Protein AF-A0A0D2MB13-F1 (afdb_monomer_lite)

Foldseek 3Di:
DVVVVVVLLVCLQDNDLVSVLVSLVVLLVLLVVLVVVVVPPDDDDDDDDCPPSVVVVVVCLQCLQVQLQSLLVQLLVQVVQQLVCLVVVHHRPVSSLVSSLSSLLSQLVHPNSQASHDLVSLLSNLLSLLVLLLDPSLCVHVCSVVSNVSSVVSNLSSCVRHQVLSQLLSLLVCLLDPDPVQPPPVVSNVSSNVVSVVSVVSSVVCCVVCVVSDPPVSNVVSVVVSDVSCDPVNVVVVVVPPPPPPPPPD

Secondary structure (DSSP, 8-state):
-HHHHHHHHHHHHHS-HHHHHHHHHHHHHHHHHHHHHHH-------S---HHHHHHHHHHHHTHHHHHHHHHHHHHHHHHHHHHHHHTTPPP-HHHHHHHHHHHHHHHHSTTTGGG--HHHHHHHHHHHHHHHT-TTGGGSTTHHHHHHHHHHHHHHHHHHS-HHHHHHHHHHHHHSPPTTTTT-HHHHHHHHHHHHHHHHHHHHTGGGTGGGS-HHHHHHHHHHHHHHH-HHHHHHHHHS---------

Structure (mmCIF, N/CA/C/O backbone):
data_AF-A0A0D2MB13-F1
#
_entry.id   AF-A0A0D2MB13-F1
#
loop_
_atom_site.group_PDB
_atom_site.id
_atom_site.type_symbol
_atom_site.label_atom_id
_atom_site.label_alt_id
_atom_site.label_comp_id
_atom_site.label_asym_id
_atom_site.label_entity_id
_atom_site.label_seq_id
_atom_site.pdbx_PDB_ins_code
_atom_site.Cartn_x
_atom_site.Cartn_y
_atom_site.Cartn_z
_atom_site.occupancy
_atom_site.B_iso_or_equiv
_atom_site.auth_seq_id
_atom_site.auth_comp_id
_atom_site.auth_asym_id
_atom_site.auth_atom_id
_atom_site.pdbx_PDB_model_num
ATOM 1 N N . MET A 1 1 ? 17.365 -20.246 -9.912 1.00 78.94 1 MET A N 1
ATOM 2 C CA . MET A 1 1 ? 16.761 -18.901 -9.877 1.00 78.94 1 MET A CA 1
ATOM 3 C C . MET A 1 1 ? 15.233 -18.909 -9.905 1.00 78.94 1 MET A C 1
ATOM 5 O O . MET A 1 1 ? 14.661 -18.752 -8.840 1.00 78.94 1 MET A O 1
ATOM 9 N N . GLU A 1 2 ? 14.533 -19.150 -11.026 1.00 84.62 2 GLU A N 1
ATOM 10 C CA . GLU A 1 2 ? 13.047 -19.135 -11.020 1.00 84.62 2 GLU A CA 1
ATOM 11 C C . GLU A 1 2 ? 12.424 -20.155 -10.057 1.00 84.62 2 GLU A C 1
ATOM 13 O O . GLU A 1 2 ? 11.473 -19.843 -9.346 1.00 84.62 2 GLU A O 1
ATOM 18 N N . VAL A 1 3 ? 12.984 -21.366 -9.985 1.00 88.94 3 VAL A N 1
ATOM 19 C CA . VAL A 1 3 ? 12.538 -22.410 -9.044 1.00 88.94 3 VAL A CA 1
ATOM 20 C C . VAL A 1 3 ? 12.719 -21.971 -7.587 1.00 88.94 3 VAL A C 1
ATOM 22 O O . VAL A 1 3 ? 11.838 -22.188 -6.760 1.00 88.94 3 VAL A O 1
ATOM 25 N N . GLU A 1 4 ? 13.839 -21.321 -7.269 1.00 89.12 4 GLU A N 1
ATOM 26 C CA . GLU A 1 4 ? 14.129 -20.821 -5.919 1.00 89.12 4 GLU A CA 1
ATOM 27 C C . GLU A 1 4 ? 13.229 -19.643 -5.563 1.00 89.12 4 GLU A C 1
ATOM 29 O O . GLU A 1 4 ? 12.696 -19.601 -4.457 1.00 89.12 4 GLU A O 1
ATOM 34 N N . PHE A 1 5 ? 12.982 -18.741 -6.516 1.00 89.94 5 PHE A N 1
ATOM 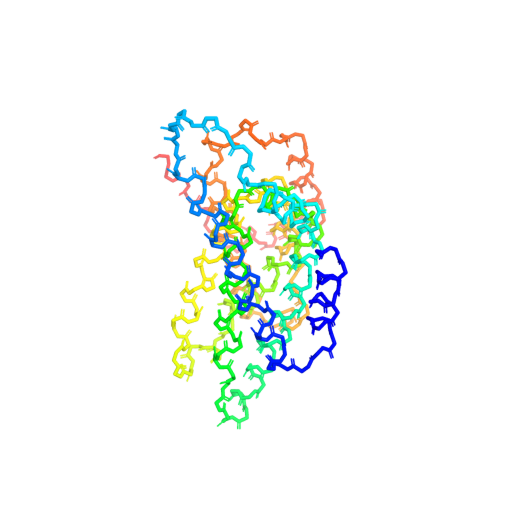35 C CA . PHE A 1 5 ? 12.025 -17.655 -6.354 1.00 89.94 5 PHE A CA 1
ATOM 36 C C . PHE A 1 5 ? 10.613 -18.203 -6.117 1.00 89.94 5 PHE A C 1
ATOM 38 O O . PHE A 1 5 ? 9.963 -17.819 -5.153 1.00 89.94 5 PHE A O 1
ATOM 45 N N . ASN A 1 6 ? 10.157 -19.178 -6.909 1.00 92.75 6 ASN A N 1
ATOM 46 C CA . ASN A 1 6 ? 8.867 -19.843 -6.694 1.00 92.75 6 ASN A CA 1
ATOM 47 C C . ASN A 1 6 ? 8.778 -20.503 -5.313 1.00 92.75 6 ASN A C 1
ATOM 49 O O . ASN A 1 6 ? 7.744 -20.410 -4.651 1.00 92.75 6 ASN A O 1
ATOM 53 N N . ARG A 1 7 ? 9.862 -21.132 -4.849 1.00 93.00 7 ARG A N 1
ATOM 54 C CA . ARG A 1 7 ? 9.932 -21.704 -3.501 1.00 93.00 7 ARG A CA 1
ATOM 55 C C . ARG A 1 7 ? 9.828 -20.620 -2.427 1.00 93.00 7 ARG A C 1
ATOM 57 O O . ARG A 1 7 ? 9.057 -20.790 -1.486 1.00 93.00 7 ARG A O 1
ATOM 64 N N . ALA A 1 8 ? 10.554 -19.514 -2.576 1.00 93.31 8 ALA A N 1
ATOM 65 C CA . ALA A 1 8 ? 10.495 -18.370 -1.669 1.00 93.31 8 ALA A CA 1
ATOM 66 C C . ALA A 1 8 ? 9.083 -17.758 -1.619 1.00 93.31 8 ALA A C 1
ATOM 68 O O . ALA A 1 8 ? 8.537 -17.548 -0.539 1.00 93.31 8 ALA A O 1
ATOM 69 N N . MET A 1 9 ? 8.443 -17.567 -2.774 1.00 94.06 9 MET A N 1
ATOM 70 C CA . MET A 1 9 ? 7.064 -17.076 -2.877 1.00 94.06 9 MET A CA 1
ATOM 71 C C . MET A 1 9 ? 6.056 -18.057 -2.262 1.00 94.06 9 MET A C 1
ATOM 73 O O . MET A 1 9 ? 5.111 -17.637 -1.598 1.00 94.06 9 MET A O 1
ATOM 77 N N . GLY A 1 10 ? 6.269 -19.367 -2.419 1.00 93.94 10 GLY A N 1
ATOM 78 C CA . GLY A 1 10 ? 5.467 -20.402 -1.762 1.00 93.94 10 GLY A CA 1
ATOM 79 C C . GLY A 1 10 ? 5.579 -20.359 -0.234 1.00 93.94 10 GLY A C 1
ATOM 80 O O . GLY A 1 10 ? 4.564 -20.435 0.459 1.00 93.94 10 GLY A O 1
ATOM 81 N N . LEU A 1 11 ? 6.794 -20.162 0.288 1.00 94.25 11 LEU A N 1
ATOM 82 C CA . LEU A 1 11 ? 7.034 -19.963 1.720 1.00 94.25 11 LEU A CA 1
ATOM 83 C C . LEU A 1 11 ? 6.398 -18.666 2.229 1.00 94.25 11 LEU A C 1
ATOM 85 O O . LEU A 1 11 ? 5.794 -18.686 3.292 1.00 94.25 11 LEU A O 1
ATOM 89 N N . LEU A 1 12 ? 6.445 -17.569 1.467 1.00 93.19 12 LEU A N 1
ATOM 90 C CA . LEU A 1 12 ? 5.706 -16.359 1.833 1.00 93.19 12 LEU A CA 1
ATOM 91 C C . LEU A 1 12 ? 4.198 -16.612 1.868 1.00 93.19 12 LEU A C 1
ATOM 93 O O . LEU A 1 12 ? 3.544 -16.142 2.787 1.00 93.19 12 LEU A O 1
ATOM 97 N N . ARG A 1 13 ? 3.627 -17.371 0.924 1.00 93.00 13 ARG A N 1
ATOM 98 C CA . ARG A 1 13 ? 2.180 -17.660 0.901 1.00 93.00 13 ARG A CA 1
ATOM 99 C C . ARG A 1 13 ? 1.727 -18.472 2.116 1.00 93.00 13 ARG A C 1
ATOM 101 O O . ARG A 1 13 ? 0.778 -18.064 2.786 1.00 93.00 13 ARG A O 1
ATOM 108 N N . GLY A 1 14 ? 2.391 -19.592 2.400 1.00 89.19 14 GLY A N 1
ATOM 109 C CA . GLY A 1 14 ? 1.889 -20.601 3.344 1.00 89.19 14 GLY A CA 1
ATOM 110 C C . GLY A 1 14 ? 2.856 -21.054 4.437 1.00 89.19 14 GLY A C 1
ATOM 111 O O . GLY A 1 14 ? 2.496 -21.932 5.214 1.00 89.19 14 GLY A O 1
ATOM 112 N N . GLY A 1 15 ? 4.070 -20.509 4.492 1.00 88.56 15 GLY A N 1
ATOM 113 C CA . GLY A 1 15 ? 5.027 -20.809 5.553 1.00 88.56 15 GLY A CA 1
ATOM 114 C C . GLY A 1 15 ? 4.611 -20.212 6.896 1.00 88.56 15 GLY A C 1
ATOM 115 O O . GLY A 1 15 ? 3.795 -19.289 6.965 1.00 88.56 15 GLY A O 1
ATOM 116 N N . ASP A 1 16 ? 5.204 -20.732 7.969 1.00 93.19 16 ASP A N 1
ATOM 117 C CA . ASP A 1 16 ? 5.114 -20.100 9.282 1.00 93.19 16 ASP A CA 1
ATOM 118 C C . ASP A 1 16 ? 5.816 -18.730 9.295 1.00 93.19 16 ASP A C 1
ATOM 120 O O . ASP A 1 16 ? 6.475 -18.313 8.333 1.00 93.19 16 ASP A O 1
ATOM 124 N N . ILE A 1 17 ? 5.642 -17.992 10.391 1.00 92.81 17 ILE A N 1
ATOM 125 C CA . ILE A 1 17 ? 6.150 -16.624 10.482 1.00 92.81 17 ILE A CA 1
ATOM 126 C C . ILE A 1 17 ? 7.681 -16.554 10.413 1.00 92.81 17 ILE A C 1
ATOM 128 O O . ILE A 1 17 ? 8.217 -15.600 9.849 1.00 92.81 17 ILE A O 1
ATOM 132 N N . ASP A 1 18 ? 8.387 -17.558 10.934 1.00 93.75 18 ASP A N 1
ATOM 133 C CA . ASP A 1 18 ? 9.849 -17.585 10.950 1.00 93.75 18 ASP A CA 1
ATOM 134 C C . ASP A 1 18 ? 10.407 -17.858 9.550 1.00 93.75 18 ASP A C 1
ATOM 136 O O . ASP A 1 18 ? 11.285 -17.124 9.085 1.00 93.75 18 ASP A O 1
ATOM 140 N N . ALA A 1 19 ? 9.820 -18.812 8.825 1.00 94.50 19 ALA A N 1
ATOM 141 C CA . ALA A 1 19 ? 10.125 -19.066 7.423 1.00 94.50 19 ALA A CA 1
ATOM 142 C C . ALA A 1 19 ? 9.835 -17.831 6.555 1.00 94.50 19 ALA A C 1
ATOM 144 O O . ALA A 1 19 ? 10.649 -17.463 5.705 1.00 94.50 19 ALA A O 1
ATOM 145 N N . CYS A 1 20 ? 8.712 -17.145 6.796 1.00 94.94 20 CYS A N 1
ATOM 146 C CA . CYS A 1 20 ? 8.390 -15.893 6.110 1.00 94.94 20 CYS A CA 1
ATOM 147 C C . CYS A 1 20 ? 9.446 -14.811 6.382 1.00 94.94 20 CYS A C 1
ATOM 149 O O . CYS A 1 20 ? 9.876 -14.125 5.454 1.00 94.94 20 CYS A O 1
ATOM 151 N N . ILE A 1 21 ? 9.887 -14.658 7.636 1.00 96.25 21 ILE A N 1
ATOM 152 C CA . ILE A 1 21 ? 10.934 -13.699 8.011 1.00 96.25 21 ILE A CA 1
ATOM 153 C C . ILE A 1 21 ? 12.247 -14.012 7.287 1.00 96.25 21 ILE A C 1
ATOM 155 O O . ILE A 1 21 ? 12.912 -13.090 6.812 1.00 96.25 21 ILE A O 1
ATOM 159 N N . ASP A 1 22 ? 12.637 -15.281 7.198 1.00 95.62 22 ASP A N 1
ATOM 160 C CA . ASP A 1 22 ? 13.887 -15.659 6.539 1.00 95.62 22 ASP A CA 1
ATOM 161 C C . ASP A 1 22 ? 13.840 -15.413 5.027 1.00 95.62 22 ASP A C 1
ATOM 163 O O . ASP A 1 22 ? 14.813 -14.910 4.459 1.00 95.62 22 ASP A O 1
ATOM 167 N N . VAL A 1 23 ? 12.685 -15.622 4.389 1.00 95.94 23 VAL A N 1
ATOM 168 C CA . VAL A 1 23 ? 12.483 -15.210 2.993 1.00 95.94 23 VAL A CA 1
ATOM 169 C C . VAL A 1 23 ? 12.541 -13.687 2.843 1.00 95.94 23 VAL A C 1
ATOM 171 O O . VAL A 1 23 ? 13.233 -13.193 1.954 1.00 95.94 23 VAL A O 1
ATOM 174 N N . MET A 1 24 ? 11.879 -12.921 3.718 1.00 96.81 24 MET A N 1
ATOM 175 C CA . MET A 1 24 ? 11.927 -11.452 3.678 1.00 96.81 24 MET A CA 1
ATOM 176 C C . MET A 1 24 ? 13.354 -10.918 3.830 1.00 96.81 24 MET A C 1
ATOM 178 O O . MET A 1 24 ? 13.720 -9.971 3.139 1.00 96.81 24 MET A O 1
ATOM 182 N N . LYS A 1 25 ? 14.178 -11.522 4.697 1.00 95.06 25 LYS A N 1
ATOM 183 C CA . LYS A 1 25 ? 15.600 -11.168 4.834 1.00 95.06 25 LYS A CA 1
ATOM 184 C C . LYS A 1 25 ? 16.360 -11.373 3.532 1.00 95.06 25 LYS A C 1
ATOM 186 O O . LYS A 1 25 ? 17.097 -10.476 3.132 1.00 95.06 25 LYS A O 1
ATOM 191 N N . LEU A 1 26 ? 16.181 -12.533 2.900 1.00 93.12 26 LEU A N 1
ATOM 192 C CA . LEU A 1 26 ? 16.849 -12.861 1.645 1.00 93.12 26 LEU A CA 1
ATOM 193 C C . LEU A 1 26 ? 16.435 -11.875 0.547 1.00 93.12 26 LEU A C 1
ATOM 195 O O . LEU A 1 26 ? 17.292 -11.251 -0.062 1.00 93.12 26 LEU A O 1
ATOM 199 N N . LEU A 1 27 ? 15.134 -11.626 0.386 1.00 93.12 27 LEU A N 1
ATOM 200 C CA . LEU A 1 27 ? 14.627 -10.637 -0.569 1.00 93.12 27 LEU A CA 1
ATOM 201 C C . LEU A 1 27 ? 15.158 -9.225 -0.288 1.00 93.12 27 LEU A C 1
ATOM 203 O O . LEU A 1 27 ? 15.523 -8.506 -1.213 1.00 93.12 27 LEU A O 1
ATOM 207 N N . CYS A 1 28 ? 15.235 -8.821 0.983 1.00 93.88 28 CYS A N 1
ATOM 208 C CA . CYS A 1 28 ? 15.829 -7.540 1.359 1.00 93.88 28 CYS A CA 1
ATOM 209 C C . CYS A 1 28 ? 17.307 -7.456 0.973 1.00 93.88 28 CYS A C 1
ATOM 211 O O . CYS A 1 28 ? 17.741 -6.404 0.516 1.00 93.88 28 CYS A O 1
ATOM 213 N N . PHE A 1 29 ? 18.071 -8.532 1.171 1.00 91.69 29 PHE A N 1
ATOM 214 C CA . PHE A 1 29 ? 19.478 -8.591 0.787 1.00 91.69 29 PHE A CA 1
ATOM 215 C C . PHE A 1 29 ? 19.644 -8.425 -0.728 1.00 91.69 29 PHE A C 1
ATOM 217 O O . PHE A 1 29 ? 20.364 -7.522 -1.147 1.00 91.69 29 PHE A O 1
ATOM 224 N N . GLU A 1 30 ? 18.900 -9.197 -1.525 1.00 89.69 30 GLU A N 1
ATOM 225 C CA . GLU A 1 30 ? 18.928 -9.112 -2.992 1.00 89.69 30 GLU A CA 1
ATOM 226 C C . GLU A 1 30 ? 18.547 -7.705 -3.490 1.00 89.69 30 GLU A C 1
ATOM 228 O O . GLU A 1 30 ? 19.236 -7.115 -4.318 1.00 89.69 30 GLU A O 1
ATOM 233 N N . MET A 1 31 ? 17.486 -7.102 -2.939 1.00 91.06 31 MET A N 1
ATOM 234 C CA . MET A 1 31 ? 17.065 -5.747 -3.322 1.00 91.06 31 MET A CA 1
ATOM 235 C C . MET A 1 31 ? 18.053 -4.653 -2.910 1.00 91.06 31 MET A C 1
ATOM 237 O O . MET A 1 31 ? 18.258 -3.694 -3.653 1.00 91.06 31 MET A O 1
ATOM 241 N N . MET A 1 32 ? 18.691 -4.782 -1.746 1.00 87.81 32 MET A N 1
ATOM 242 C CA . MET A 1 32 ? 19.735 -3.843 -1.333 1.00 87.81 32 MET A CA 1
ATOM 243 C C . MET A 1 32 ? 20.986 -3.949 -2.206 1.00 87.81 32 MET A C 1
ATOM 245 O O . MET A 1 32 ? 21.644 -2.936 -2.433 1.00 87.81 32 MET A O 1
ATOM 249 N N . ASP A 1 33 ? 21.312 -5.141 -2.701 1.00 83.31 33 ASP A N 1
ATOM 250 C CA . ASP A 1 33 ? 22.408 -5.318 -3.651 1.00 83.31 33 ASP A CA 1
ATOM 251 C C . ASP A 1 33 ? 22.100 -4.628 -4.992 1.00 83.31 33 ASP A C 1
ATOM 253 O O . ASP A 1 33 ? 22.927 -3.876 -5.515 1.00 83.31 33 ASP A O 1
ATOM 257 N N . MET A 1 34 ? 20.852 -4.733 -5.474 1.00 78.94 34 MET A N 1
ATOM 258 C CA . MET A 1 34 ? 20.387 -3.985 -6.654 1.00 78.94 34 MET A CA 1
ATOM 259 C C . MET A 1 34 ? 20.529 -2.465 -6.496 1.00 78.94 34 MET A C 1
ATOM 261 O O . MET A 1 34 ? 20.914 -1.792 -7.452 1.00 78.94 34 MET A O 1
ATOM 265 N N . LEU A 1 35 ? 20.235 -1.932 -5.306 1.00 77.00 35 LEU A N 1
ATOM 266 C CA . LEU A 1 35 ? 20.365 -0.504 -4.993 1.00 77.00 35 LEU A CA 1
ATOM 267 C C . LEU A 1 35 ? 21.823 -0.027 -4.990 1.00 77.00 35 LEU A C 1
ATOM 269 O O . LEU A 1 35 ? 22.117 1.071 -5.454 1.00 77.00 35 LEU A O 1
ATOM 273 N N . LYS A 1 36 ? 22.756 -0.847 -4.495 1.00 78.06 36 LYS A N 1
ATOM 274 C CA . LYS A 1 36 ? 24.188 -0.505 -4.494 1.00 78.06 36 LYS A CA 1
ATOM 275 C C . LYS A 1 36 ? 24.780 -0.518 -5.901 1.00 78.06 36 LYS A C 1
ATOM 277 O O . LYS A 1 36 ? 25.601 0.337 -6.219 1.00 78.06 36 LYS A O 1
ATOM 282 N N . GLY A 1 37 ? 24.337 -1.449 -6.747 1.00 65.25 37 GLY A N 1
ATOM 283 C CA . GLY A 1 37 ? 24.791 -1.550 -8.136 1.00 65.25 37 GLY A CA 1
ATOM 284 C C . GLY A 1 37 ? 24.320 -0.410 -9.051 1.00 65.25 37 GLY A C 1
ATOM 285 O O . GLY A 1 37 ? 24.871 -0.254 -10.137 1.00 65.25 37 GLY A O 1
ATOM 286 N N . SER A 1 38 ? 23.316 0.386 -8.654 1.00 56.62 38 SER A N 1
ATOM 287 C CA . SER A 1 38 ? 22.879 1.568 -9.419 1.00 56.62 38 SER A CA 1
ATOM 288 C C . SER A 1 38 ? 23.680 2.843 -9.131 1.00 56.62 38 SER A C 1
ATOM 290 O O . SER A 1 38 ? 23.705 3.725 -9.986 1.00 56.62 38 SER A O 1
ATOM 292 N N . ASP A 1 39 ? 24.357 2.934 -7.980 1.00 52.66 39 ASP A N 1
ATOM 293 C CA . ASP A 1 39 ? 25.150 4.113 -7.585 1.00 52.66 39 ASP A CA 1
ATOM 294 C C . ASP A 1 39 ? 26.604 4.065 -8.092 1.00 52.66 39 ASP A C 1
ATOM 296 O O . ASP A 1 39 ? 27.283 5.091 -8.158 1.00 52.66 39 ASP A O 1
ATOM 300 N N . SER A 1 40 ? 27.097 2.894 -8.511 1.00 51.38 40 SER A N 1
ATOM 301 C CA . SER A 1 40 ? 28.395 2.744 -9.179 1.00 51.38 40 SER A CA 1
ATOM 302 C C . SER A 1 40 ? 28.304 3.138 -10.660 1.00 51.38 40 SER A C 1
ATOM 304 O O . SER A 1 40 ? 28.407 2.305 -11.561 1.00 51.38 40 SER A O 1
ATOM 306 N N . GLY A 1 41 ? 28.073 4.424 -10.923 1.00 46.00 41 GLY A N 1
ATOM 307 C CA . GLY A 1 41 ? 28.138 4.996 -12.262 1.00 46.00 41 GLY A CA 1
ATOM 308 C C . GLY A 1 41 ? 29.578 5.061 -12.781 1.00 46.00 41 GLY A C 1
ATOM 309 O O . GLY A 1 41 ? 30.356 5.897 -12.338 1.00 46.00 41 GLY A O 1
ATOM 310 N N . GLY A 1 42 ? 29.890 4.220 -13.770 1.00 48.31 42 GLY A N 1
ATOM 311 C CA . GLY A 1 42 ? 30.942 4.462 -14.759 1.00 48.31 42 GLY A CA 1
ATOM 312 C C . GLY A 1 42 ? 32.380 4.153 -14.339 1.00 48.31 42 GLY A C 1
ATOM 313 O O . GLY A 1 42 ? 33.117 5.039 -13.918 1.00 48.31 42 GLY A O 1
ATOM 314 N N . GLN A 1 43 ? 32.842 2.942 -14.648 1.00 37.00 43 GLN A N 1
ATOM 315 C CA . GLN A 1 43 ? 34.183 2.795 -15.210 1.00 37.00 43 GLN A CA 1
ATOM 316 C C . GLN A 1 43 ? 34.247 1.583 -16.132 1.00 37.00 43 GLN A C 1
ATOM 318 O O . GLN A 1 43 ? 33.871 0.475 -15.757 1.00 37.00 43 GLN A O 1
ATOM 323 N N . ASP A 1 44 ? 34.712 1.844 -17.353 1.00 46.66 44 ASP A N 1
ATOM 324 C CA . ASP A 1 44 ? 35.131 0.850 -18.329 1.00 46.66 44 ASP A CA 1
ATOM 325 C C . ASP A 1 44 ? 35.936 -0.261 -17.655 1.00 46.66 44 ASP A C 1
ATOM 327 O O . ASP A 1 44 ? 37.033 -0.049 -17.139 1.00 46.66 44 ASP A O 1
ATOM 331 N N . SER A 1 45 ? 35.401 -1.472 -17.688 1.00 41.25 45 SER A N 1
ATOM 332 C CA . SER A 1 45 ? 36.163 -2.702 -17.520 1.00 41.25 45 SER A CA 1
ATOM 333 C C . SER A 1 45 ? 35.418 -3.787 -18.275 1.00 41.25 45 SER A C 1
ATOM 335 O O . SER A 1 45 ? 34.425 -4.337 -17.804 1.00 41.25 45 SER A O 1
ATOM 337 N N . GLY A 1 46 ? 35.868 -4.056 -19.500 1.00 44.25 46 GLY A N 1
ATOM 338 C CA . GLY A 1 46 ? 35.433 -5.232 -20.236 1.00 44.25 46 GLY A CA 1
ATOM 339 C C . GLY A 1 46 ? 35.678 -6.500 -19.415 1.00 44.25 46 GLY A C 1
ATOM 340 O O . GLY A 1 46 ? 36.741 -6.660 -18.820 1.00 44.25 46 GLY A O 1
ATOM 341 N N . GLY A 1 47 ? 34.699 -7.407 -19.414 1.00 39.03 47 GLY A N 1
ATOM 342 C CA . GLY A 1 47 ? 34.868 -8.763 -18.891 1.00 39.03 47 GLY A CA 1
ATOM 343 C C . GLY A 1 47 ? 33.677 -9.303 -18.100 1.00 39.03 47 GLY A C 1
ATOM 344 O O . GLY A 1 47 ? 33.714 -9.323 -16.882 1.00 39.03 47 GLY A O 1
ATOM 345 N N . GLY A 1 48 ? 32.640 -9.780 -18.799 1.00 45.31 48 GLY A N 1
ATOM 346 C CA . GLY A 1 48 ? 31.856 -10.988 -18.465 1.00 45.31 48 GLY A CA 1
ATOM 347 C C . GLY A 1 48 ? 31.454 -11.332 -17.015 1.00 45.31 48 GLY A C 1
ATOM 348 O O . GLY A 1 48 ? 31.372 -12.522 -16.727 1.00 45.31 48 GLY A O 1
ATOM 349 N N . GLY A 1 49 ? 31.206 -10.368 -16.119 1.00 47.81 49 GLY A N 1
ATOM 350 C CA . GLY A 1 49 ? 31.067 -10.637 -14.675 1.00 47.81 49 GLY A CA 1
ATOM 351 C C . GLY A 1 49 ? 29.655 -10.777 -14.081 1.00 47.81 49 GLY A C 1
ATOM 352 O O . GLY A 1 49 ? 29.476 -11.600 -13.192 1.00 47.81 49 GLY A O 1
ATOM 353 N N . ASP A 1 50 ? 28.638 -10.048 -14.558 1.00 57.53 50 ASP A N 1
ATOM 354 C CA . ASP A 1 50 ? 27.392 -9.840 -13.775 1.00 57.53 50 ASP A CA 1
ATOM 355 C C . ASP A 1 50 ? 26.117 -10.483 -14.352 1.00 57.53 50 ASP A C 1
ATOM 357 O O . ASP A 1 50 ? 24.989 -10.082 -14.052 1.00 57.53 50 ASP A O 1
ATOM 361 N N . ALA A 1 51 ? 26.265 -11.529 -15.169 1.00 62.38 51 ALA A N 1
ATOM 362 C CA . ALA A 1 51 ? 25.117 -12.255 -15.722 1.00 62.38 51 ALA A CA 1
ATOM 363 C C . ALA A 1 51 ? 24.132 -12.789 -14.649 1.00 62.38 51 ALA A C 1
ATOM 365 O O . ALA A 1 51 ? 22.924 -12.662 -14.861 1.00 62.38 51 ALA A O 1
ATOM 366 N N . PRO A 1 52 ? 24.574 -13.332 -13.490 1.00 69.06 52 PRO A N 1
ATOM 367 C CA . PRO A 1 52 ? 23.652 -13.842 -12.472 1.00 69.06 52 PRO A CA 1
ATOM 368 C C . PRO A 1 52 ? 22.844 -12.733 -11.783 1.00 69.06 52 PRO A C 1
ATOM 370 O O . PRO A 1 52 ? 21.628 -12.860 -11.660 1.00 69.06 52 PRO A O 1
ATOM 373 N N . GLY A 1 53 ? 23.485 -11.628 -11.382 1.00 76.81 53 GLY A N 1
ATOM 374 C CA . GLY A 1 53 ? 22.815 -10.512 -10.699 1.00 76.81 53 GLY A CA 1
ATOM 375 C C . GLY A 1 53 ? 21.815 -9.783 -11.601 1.00 76.81 53 GLY A C 1
ATOM 376 O O . GLY A 1 53 ? 20.713 -9.434 -11.170 1.00 76.81 53 GLY A O 1
ATOM 377 N N . ALA A 1 54 ? 22.146 -9.632 -12.888 1.00 81.56 54 ALA A N 1
ATOM 378 C CA . ALA A 1 54 ? 21.227 -9.082 -13.881 1.00 81.56 54 ALA A CA 1
ATOM 379 C C . ALA A 1 54 ? 19.975 -9.961 -14.066 1.00 81.56 54 ALA A C 1
ATOM 381 O O . ALA A 1 54 ? 18.867 -9.432 -14.145 1.00 81.56 54 ALA A O 1
ATOM 382 N N . MET A 1 55 ? 20.127 -11.293 -14.074 1.00 84.81 55 MET A N 1
ATOM 383 C CA . MET A 1 55 ? 18.992 -12.222 -14.168 1.00 84.81 55 MET A CA 1
ATOM 384 C C . MET A 1 55 ? 18.080 -12.168 -12.933 1.00 84.81 55 MET A C 1
ATOM 386 O O . MET A 1 55 ? 16.859 -12.199 -13.094 1.00 84.81 55 MET A O 1
ATOM 390 N N . VAL A 1 56 ? 18.640 -12.051 -11.718 1.00 85.25 56 VAL A N 1
ATOM 391 C CA . VAL A 1 56 ? 17.842 -11.909 -10.479 1.00 85.25 56 VAL A CA 1
ATOM 392 C C . VAL A 1 56 ? 17.026 -10.624 -10.526 1.00 85.25 56 VAL A C 1
ATOM 394 O O . VAL A 1 56 ? 15.819 -10.649 -10.282 1.00 85.25 56 VAL A O 1
ATOM 397 N N . ARG A 1 57 ? 17.666 -9.508 -10.893 1.00 86.75 57 ARG A N 1
ATOM 398 C CA . ARG A 1 57 ? 17.007 -8.206 -11.035 1.00 86.75 57 ARG A CA 1
ATOM 399 C C . ARG A 1 57 ? 15.864 -8.259 -12.037 1.00 86.75 57 ARG A C 1
ATOM 401 O O . ARG A 1 57 ? 14.758 -7.829 -11.726 1.00 86.75 57 ARG A O 1
ATOM 408 N N . ASP A 1 58 ? 16.118 -8.811 -13.216 1.00 90.19 58 ASP A N 1
ATOM 409 C CA . ASP A 1 58 ? 15.117 -8.940 -14.271 1.00 90.19 58 ASP A CA 1
ATOM 410 C C . ASP A 1 58 ? 13.943 -9.836 -13.838 1.00 90.19 58 ASP A C 1
ATOM 412 O O . ASP A 1 58 ? 12.787 -9.529 -14.116 1.00 90.19 58 ASP A O 1
ATOM 416 N N . LEU A 1 59 ? 14.200 -10.918 -13.094 1.00 92.19 59 LEU A N 1
ATOM 417 C CA . LEU A 1 59 ? 13.138 -11.747 -12.515 1.00 92.19 59 LEU A CA 1
ATOM 418 C C . LEU A 1 59 ? 12.306 -10.986 -11.467 1.00 92.19 59 LEU A C 1
ATOM 420 O O . LEU A 1 59 ? 11.077 -11.072 -11.493 1.00 92.19 59 LEU A O 1
ATOM 424 N N . LEU A 1 60 ? 12.953 -10.237 -10.566 1.00 92.50 60 LEU A N 1
ATOM 425 C CA . LEU A 1 60 ? 12.276 -9.438 -9.538 1.00 92.50 60 LEU A CA 1
ATOM 426 C C . LEU A 1 60 ? 11.416 -8.330 -10.148 1.00 92.50 60 LEU A C 1
ATOM 428 O O . LEU A 1 60 ? 10.284 -8.142 -9.714 1.00 92.50 60 LEU A O 1
ATOM 432 N N . VAL A 1 61 ? 11.920 -7.635 -11.171 1.00 93.19 61 VAL A N 1
ATOM 433 C CA . VAL A 1 61 ? 11.162 -6.610 -11.904 1.00 93.19 61 VAL A CA 1
ATOM 434 C C . VAL A 1 61 ? 9.975 -7.241 -12.634 1.00 93.19 61 VAL A C 1
ATOM 436 O O . VAL A 1 61 ? 8.852 -6.760 -12.499 1.00 93.19 61 VAL A O 1
ATOM 439 N N . ARG A 1 62 ? 10.184 -8.357 -13.348 1.00 95.00 62 ARG A N 1
ATOM 440 C CA . ARG A 1 62 ? 9.110 -9.058 -14.076 1.00 95.00 62 ARG A CA 1
ATOM 441 C C . ARG A 1 62 ? 7.999 -9.583 -13.170 1.00 95.00 62 ARG A C 1
ATOM 443 O O . ARG A 1 62 ? 6.871 -9.726 -13.627 1.00 95.00 62 ARG A O 1
ATOM 450 N N . ARG A 1 63 ? 8.303 -9.886 -11.906 1.00 95.94 63 ARG A N 1
ATOM 451 C CA . ARG A 1 63 ? 7.337 -10.401 -10.918 1.00 95.94 63 ARG A CA 1
ATOM 452 C C . ARG A 1 63 ? 7.089 -9.427 -9.770 1.00 95.94 63 ARG A C 1
ATOM 454 O O . ARG A 1 63 ? 6.685 -9.849 -8.685 1.00 95.94 63 ARG A O 1
ATOM 461 N N . ALA A 1 64 ? 7.316 -8.136 -10.010 1.00 96.44 64 ALA A N 1
ATOM 462 C CA . ALA A 1 64 ? 7.177 -7.104 -8.993 1.00 96.44 64 ALA A CA 1
ATOM 463 C C . ALA A 1 64 ? 5.746 -7.030 -8.446 1.00 96.44 64 ALA A C 1
ATOM 465 O O . ALA A 1 64 ? 5.585 -6.984 -7.227 1.00 96.44 64 ALA A O 1
ATOM 466 N N . ASP A 1 65 ? 4.722 -7.097 -9.308 1.00 97.94 65 ASP A N 1
ATOM 467 C CA . ASP A 1 65 ? 3.324 -7.092 -8.864 1.00 97.94 65 ASP A CA 1
ATOM 468 C C . ASP A 1 65 ? 3.004 -8.267 -7.935 1.00 97.94 65 ASP A C 1
ATOM 470 O O . ASP A 1 65 ? 2.461 -8.077 -6.849 1.00 97.94 65 ASP A O 1
ATOM 474 N N . GLU A 1 66 ? 3.409 -9.482 -8.312 1.00 97.56 66 GLU A N 1
ATOM 475 C CA . GLU A 1 66 ? 3.154 -10.672 -7.501 1.00 97.56 66 GLU A CA 1
ATOM 476 C C . GLU A 1 66 ? 3.858 -10.586 -6.141 1.00 97.56 66 GLU A C 1
ATOM 478 O O . GLU A 1 66 ? 3.262 -10.896 -5.107 1.00 97.56 66 GLU A O 1
ATOM 483 N N . LEU A 1 67 ? 5.118 -10.141 -6.129 1.00 97.19 67 LEU A N 1
ATOM 484 C CA . LEU A 1 67 ? 5.878 -9.928 -4.900 1.00 97.19 67 LEU A CA 1
ATOM 485 C C . LEU A 1 67 ? 5.217 -8.868 -4.014 1.00 97.19 67 LEU A C 1
ATOM 487 O O . LEU A 1 67 ? 4.998 -9.108 -2.825 1.00 97.19 67 LEU A O 1
ATOM 491 N N . ALA A 1 68 ? 4.866 -7.716 -4.581 1.00 97.81 68 ALA A N 1
ATOM 492 C CA . ALA A 1 68 ? 4.207 -6.633 -3.865 1.00 97.81 68 ALA A CA 1
ATOM 493 C C . ALA A 1 68 ? 2.831 -7.066 -3.330 1.00 97.81 68 ALA A C 1
ATOM 495 O O . ALA A 1 68 ? 2.488 -6.752 -2.189 1.00 97.81 68 ALA A O 1
ATOM 496 N N . GLY A 1 69 ? 2.077 -7.849 -4.105 1.00 97.88 69 GLY A N 1
ATOM 497 C CA . GLY A 1 69 ? 0.788 -8.420 -3.725 1.00 97.88 69 GLY A CA 1
ATOM 498 C C . GLY A 1 69 ? 0.898 -9.368 -2.537 1.00 97.88 69 GLY A C 1
ATOM 499 O O . GLY A 1 69 ? 0.193 -9.186 -1.542 1.00 97.88 69 GLY A O 1
ATOM 500 N N . LEU A 1 70 ? 1.837 -10.316 -2.581 1.00 97.31 70 LEU A N 1
ATOM 501 C CA . LEU A 1 70 ? 2.091 -11.214 -1.452 1.00 97.31 70 LEU A CA 1
ATOM 502 C C . LEU A 1 70 ? 2.583 -10.466 -0.218 1.00 97.31 70 LEU A C 1
ATOM 504 O O . LEU A 1 70 ? 2.144 -10.752 0.896 1.00 97.31 70 LEU A O 1
ATOM 508 N N . MET A 1 71 ? 3.463 -9.482 -0.396 1.00 97.62 71 MET A N 1
ATOM 509 C CA . MET A 1 71 ? 3.918 -8.656 0.715 1.00 97.62 71 MET A CA 1
ATOM 510 C C . MET A 1 71 ? 2.780 -7.823 1.311 1.00 97.62 71 MET A C 1
ATOM 512 O O . MET A 1 71 ? 2.771 -7.622 2.525 1.00 97.62 71 MET A O 1
ATOM 516 N N . ALA A 1 72 ? 1.790 -7.398 0.520 1.00 97.38 72 ALA A N 1
ATOM 517 C CA . ALA A 1 72 ? 0.584 -6.742 1.024 1.00 97.38 72 ALA A CA 1
ATOM 518 C C . ALA A 1 72 ? -0.223 -7.678 1.934 1.00 97.38 72 ALA A C 1
ATOM 520 O O . ALA A 1 72 ? -0.569 -7.301 3.055 1.00 97.38 72 ALA A O 1
ATOM 521 N N . GLU A 1 73 ? -0.477 -8.906 1.476 1.00 96.00 73 GLU A N 1
ATOM 522 C CA . GLU A 1 73 ? -1.206 -9.932 2.231 1.00 96.00 73 GLU A CA 1
ATOM 523 C C . GLU A 1 73 ? -0.477 -10.298 3.526 1.00 96.00 73 GLU A C 1
ATOM 525 O O . GLU A 1 73 ? -1.074 -10.303 4.605 1.00 96.00 73 GLU A O 1
ATOM 530 N N . LYS A 1 74 ? 0.837 -10.532 3.445 1.00 96.19 74 LYS A N 1
ATOM 531 C CA . LYS A 1 74 ? 1.660 -10.872 4.610 1.00 96.19 74 LYS A CA 1
ATOM 532 C C . LYS A 1 74 ? 1.771 -9.723 5.596 1.00 96.19 74 LYS A C 1
ATOM 534 O O . LYS A 1 74 ? 1.623 -9.942 6.794 1.00 96.19 74 LYS A O 1
ATOM 539 N N . THR A 1 75 ? 1.957 -8.495 5.119 1.00 96.81 75 THR A N 1
ATOM 540 C CA . THR A 1 75 ? 1.935 -7.305 5.982 1.00 96.81 75 THR A CA 1
ATOM 541 C C . THR A 1 75 ? 0.582 -7.172 6.665 1.00 96.81 75 THR A C 1
ATOM 543 O O . THR A 1 75 ? 0.518 -6.888 7.860 1.00 96.81 75 THR A O 1
ATOM 546 N N . GLN A 1 76 ? -0.511 -7.431 5.942 1.00 95.31 76 GLN A N 1
ATOM 547 C CA . GLN A 1 76 ? -1.835 -7.407 6.537 1.00 95.31 76 GLN A CA 1
ATOM 548 C C . GLN A 1 76 ? -1.967 -8.425 7.669 1.00 95.31 76 GLN A C 1
ATOM 550 O O . GLN A 1 76 ? -2.371 -8.029 8.762 1.00 95.31 76 GLN A O 1
ATOM 555 N N . GLN A 1 77 ? -1.587 -9.678 7.418 1.00 95.38 77 GLN A N 1
ATOM 556 C CA . GLN A 1 77 ? -1.618 -10.759 8.398 1.00 95.38 77 GLN A CA 1
ATOM 557 C C . GLN A 1 77 ? -0.780 -10.424 9.643 1.00 95.38 77 GLN A C 1
ATOM 559 O O . GLN A 1 77 ? -1.305 -10.435 10.754 1.00 95.38 77 GLN A O 1
ATOM 564 N N . ILE A 1 78 ? 0.491 -10.055 9.453 1.00 95.62 78 ILE A N 1
ATOM 565 C CA . ILE A 1 78 ? 1.445 -9.768 10.537 1.00 95.62 78 ILE A CA 1
ATOM 566 C C . ILE A 1 78 ? 0.925 -8.666 11.457 1.00 95.62 78 ILE A C 1
ATOM 568 O O . ILE A 1 78 ? 0.966 -8.801 12.679 1.00 95.62 78 ILE A O 1
ATOM 572 N N . PHE A 1 79 ? 0.416 -7.574 10.884 1.00 94.50 79 PHE A N 1
ATOM 573 C CA . PHE A 1 79 ? -0.096 -6.470 11.688 1.00 94.50 79 PHE A CA 1
ATOM 574 C C . PHE A 1 79 ? -1.439 -6.797 12.345 1.00 94.50 79 PHE A C 1
ATOM 576 O O . PHE A 1 79 ? -1.668 -6.354 13.461 1.00 94.50 79 PHE A O 1
ATOM 583 N N . SER A 1 80 ? -2.304 -7.597 11.716 1.00 92.88 80 SER A N 1
ATOM 584 C CA . SER A 1 80 ? -3.538 -8.061 12.363 1.00 92.88 80 SER A CA 1
ATOM 585 C C . SER A 1 80 ? -3.248 -8.965 13.568 1.00 92.88 80 SER A C 1
ATOM 587 O O . SER A 1 80 ? -3.866 -8.803 14.620 1.00 92.88 80 SER A O 1
ATOM 589 N N . GLU A 1 81 ? -2.274 -9.871 13.450 1.00 92.94 81 GLU A N 1
ATOM 590 C CA . GLU A 1 81 ? -1.795 -10.693 14.567 1.00 92.94 81 GLU A CA 1
ATOM 591 C C . GLU A 1 81 ? -1.150 -9.833 15.662 1.00 92.94 81 GLU A C 1
ATOM 593 O O . GLU A 1 81 ? -1.407 -10.052 16.847 1.00 92.94 81 GLU A O 1
ATOM 598 N N . ALA A 1 82 ? -0.371 -8.815 15.279 1.00 92.75 82 ALA A N 1
ATOM 599 C CA . ALA A 1 82 ? 0.206 -7.859 16.216 1.00 92.75 82 ALA A CA 1
ATOM 600 C C . ALA A 1 82 ? -0.880 -7.093 16.986 1.00 92.75 82 ALA A C 1
ATOM 602 O O . ALA A 1 82 ? -0.864 -7.120 18.213 1.00 92.75 82 ALA A O 1
ATOM 603 N N . SER A 1 83 ? -1.855 -6.476 16.312 1.00 90.81 83 SER A N 1
ATOM 604 C CA . SER A 1 83 ? -2.944 -5.745 16.978 1.00 90.81 83 SER A CA 1
ATOM 605 C C . SER A 1 83 ? -3.770 -6.662 17.890 1.00 90.81 83 SER A C 1
ATOM 607 O O . SER A 1 83 ? -4.126 -6.263 18.998 1.00 90.81 83 SER A O 1
ATOM 609 N N . CYS A 1 84 ? -4.002 -7.918 17.489 1.00 91.75 84 CYS A N 1
ATOM 610 C CA . CYS A 1 84 ? -4.654 -8.921 18.334 1.00 91.75 84 CYS A CA 1
ATOM 611 C C . CYS A 1 84 ? -3.832 -9.242 19.596 1.00 91.75 84 CYS A C 1
ATOM 613 O O . CYS A 1 84 ? -4.368 -9.232 20.705 1.00 91.75 84 CYS A O 1
ATOM 615 N N . ALA A 1 85 ? -2.520 -9.467 19.462 1.00 92.25 85 ALA A N 1
ATOM 616 C CA . ALA A 1 85 ? -1.636 -9.692 20.604 1.00 92.25 85 ALA A CA 1
ATOM 617 C C . ALA A 1 85 ? -1.656 -8.501 21.576 1.00 92.25 85 ALA A C 1
ATOM 619 O O . ALA A 1 85 ? -1.796 -8.706 22.782 1.00 92.25 85 ALA A O 1
ATOM 620 N N . ILE A 1 86 ? -1.608 -7.274 21.048 1.00 91.19 86 ILE A N 1
ATOM 621 C CA . ILE A 1 86 ? -1.662 -6.032 21.832 1.00 91.19 86 ILE A CA 1
ATOM 622 C C . ILE A 1 86 ? -2.975 -5.929 22.608 1.00 91.19 86 ILE A C 1
ATOM 624 O O . ILE A 1 86 ? -2.955 -5.655 23.808 1.00 91.19 86 ILE A O 1
ATOM 628 N N . ALA A 1 87 ? -4.109 -6.195 21.954 1.00 89.75 87 ALA A N 1
ATOM 629 C CA . ALA A 1 87 ? -5.423 -6.181 22.594 1.00 89.75 87 ALA A CA 1
ATOM 630 C C . ALA A 1 87 ? -5.533 -7.207 23.738 1.00 89.75 87 ALA A C 1
ATOM 632 O O . ALA A 1 87 ? -6.219 -6.963 24.728 1.00 89.75 87 ALA A O 1
ATOM 633 N N . LEU A 1 88 ? -4.814 -8.330 23.637 1.00 92.00 88 LEU A N 1
ATOM 634 C CA . LEU A 1 88 ? -4.722 -9.362 24.676 1.00 92.00 88 LEU A CA 1
ATOM 635 C C . LEU A 1 88 ? -3.636 -9.084 25.735 1.00 92.00 88 LEU A C 1
ATOM 637 O O . LEU A 1 88 ? -3.371 -9.951 26.570 1.00 92.00 88 LEU A O 1
ATOM 641 N N . GLY A 1 89 ? -2.976 -7.921 25.699 1.00 89.69 89 GLY A N 1
ATOM 642 C CA . GLY A 1 89 ? -1.896 -7.562 26.625 1.00 89.69 89 GLY A CA 1
ATOM 643 C C . GLY A 1 89 ? -0.606 -8.367 26.425 1.00 89.69 89 GLY A C 1
ATOM 644 O O . GLY A 1 89 ? 0.206 -8.473 27.344 1.00 89.69 89 GLY A O 1
ATOM 645 N N . ARG A 1 90 ? -0.415 -8.966 25.245 1.00 90.56 90 ARG A N 1
ATOM 646 C CA . ARG A 1 90 ? 0.777 -9.738 24.871 1.00 90.56 90 ARG A CA 1
ATOM 647 C C . ARG A 1 90 ? 1.705 -8.891 23.995 1.00 90.56 90 ARG A C 1
ATOM 649 O O . ARG A 1 90 ? 1.228 -8.044 23.239 1.00 90.56 90 ARG A O 1
ATOM 656 N N . PRO A 1 91 ? 3.028 -9.118 24.049 1.00 88.25 91 PRO A N 1
ATOM 657 C CA . PRO A 1 91 ? 3.946 -8.428 23.155 1.00 88.25 91 PRO A CA 1
ATOM 658 C C . PRO A 1 91 ? 3.693 -8.851 21.694 1.00 88.25 91 PRO A C 1
ATOM 660 O O . PRO A 1 91 ? 3.562 -10.050 21.427 1.00 88.25 91 PRO A O 1
ATOM 663 N N . PRO A 1 92 ? 3.633 -7.904 20.740 1.00 91.94 92 PRO A N 1
ATOM 664 C CA . PRO A 1 92 ? 3.535 -8.233 19.324 1.00 91.94 92 PRO A CA 1
ATOM 665 C C . PRO A 1 92 ? 4.859 -8.810 18.803 1.00 91.94 92 PRO A C 1
ATOM 667 O O . PRO A 1 92 ? 5.929 -8.585 19.373 1.00 91.94 92 PRO A O 1
ATOM 670 N N . ASN A 1 93 ? 4.814 -9.508 17.665 1.00 93.00 93 ASN A N 1
ATOM 671 C CA . ASN A 1 93 ? 6.026 -9.939 16.968 1.00 93.00 93 ASN A CA 1
ATOM 672 C C . ASN A 1 93 ? 6.665 -8.755 16.216 1.00 93.00 93 ASN A C 1
ATOM 674 O O . ASN A 1 93 ? 6.565 -8.637 14.993 1.00 93.00 93 ASN A O 1
ATOM 678 N N . SER A 1 94 ? 7.343 -7.865 16.946 1.00 91.75 94 SER A N 1
ATOM 679 C CA . SER A 1 94 ? 7.962 -6.663 16.367 1.00 91.75 94 SER A CA 1
ATOM 680 C C . SER A 1 94 ? 9.006 -6.984 15.296 1.00 91.75 94 SER A C 1
ATOM 682 O O . SER A 1 94 ? 9.211 -6.195 14.372 1.00 91.75 94 SER A O 1
ATOM 684 N N . ARG A 1 95 ? 9.654 -8.155 15.375 1.00 94.19 95 ARG A N 1
ATOM 685 C CA . ARG A 1 95 ? 10.602 -8.622 14.356 1.00 94.19 95 ARG A CA 1
ATOM 686 C C . ARG A 1 95 ? 9.899 -8.840 13.016 1.00 94.19 95 ARG A C 1
ATOM 688 O O . ARG A 1 95 ? 10.393 -8.343 12.005 1.00 94.19 95 ARG A O 1
ATOM 695 N N . ALA A 1 96 ? 8.759 -9.528 13.008 1.00 95.06 96 ALA A N 1
ATOM 696 C CA . ALA A 1 96 ? 7.957 -9.724 11.802 1.00 95.06 96 ALA A CA 1
ATOM 697 C C . ALA A 1 96 ? 7.512 -8.385 11.194 1.00 95.06 96 ALA A C 1
ATOM 699 O O . ALA A 1 96 ? 7.702 -8.167 9.997 1.00 95.06 96 ALA A O 1
ATOM 700 N N . CYS A 1 97 ? 7.010 -7.459 12.021 1.00 95.62 97 CYS A N 1
ATOM 701 C CA . CYS A 1 97 ? 6.604 -6.126 11.568 1.00 95.62 97 CYS A CA 1
ATOM 702 C C . CYS A 1 97 ? 7.762 -5.387 10.880 1.00 95.62 97 CYS A C 1
ATOM 704 O O . CYS A 1 97 ? 7.602 -4.887 9.769 1.00 95.62 97 CYS A O 1
ATOM 706 N N . LYS A 1 98 ? 8.950 -5.361 11.502 1.00 95.06 98 LYS A N 1
ATOM 707 C CA . LYS A 1 98 ? 10.138 -4.693 10.944 1.00 95.06 98 LYS A CA 1
ATOM 708 C C . LYS A 1 98 ? 10.542 -5.271 9.586 1.00 95.06 98 LYS A C 1
ATOM 710 O O . LYS A 1 98 ? 10.805 -4.504 8.665 1.00 95.06 98 LYS A O 1
ATOM 715 N N . TYR A 1 99 ? 10.578 -6.597 9.440 1.00 96.62 99 TYR A N 1
ATOM 716 C CA . TYR A 1 99 ? 10.950 -7.221 8.165 1.00 96.62 99 TYR A CA 1
ATOM 717 C C . TYR A 1 99 ? 9.906 -7.007 7.069 1.00 96.62 99 TYR A C 1
ATOM 719 O O . TYR A 1 99 ? 10.293 -6.739 5.934 1.00 96.62 99 TYR A O 1
ATOM 727 N N . ALA A 1 100 ? 8.614 -7.033 7.404 1.00 97.06 100 ALA A N 1
ATOM 728 C CA . ALA A 1 100 ? 7.553 -6.724 6.450 1.00 97.06 100 ALA A CA 1
ATOM 729 C C . ALA A 1 100 ? 7.683 -5.289 5.911 1.00 97.06 100 ALA A C 1
ATOM 731 O O . ALA A 1 100 ? 7.702 -5.079 4.696 1.00 97.06 100 ALA A O 1
ATOM 732 N N . LEU A 1 101 ? 7.864 -4.312 6.809 1.00 97.25 101 LEU A N 1
ATOM 733 C CA . LEU A 1 101 ? 8.051 -2.909 6.430 1.00 97.25 101 LEU A CA 1
ATOM 734 C C . LEU A 1 101 ? 9.337 -2.691 5.629 1.00 97.25 101 LEU A C 1
ATOM 736 O O . LEU A 1 101 ? 9.300 -2.006 4.612 1.00 97.25 101 LEU A O 1
ATOM 740 N N . ASN A 1 102 ? 10.457 -3.290 6.042 1.00 96.88 102 ASN A N 1
ATOM 741 C CA . ASN A 1 102 ? 11.729 -3.159 5.328 1.00 96.88 102 ASN A CA 1
ATOM 742 C C . ASN A 1 102 ? 11.674 -3.786 3.931 1.00 96.88 102 ASN A C 1
ATOM 744 O O . ASN A 1 102 ? 12.207 -3.216 2.982 1.00 96.88 102 ASN A O 1
ATOM 748 N N . CYS A 1 103 ? 11.008 -4.931 3.780 1.00 97.06 103 CYS A N 1
ATOM 749 C CA . CYS A 1 103 ? 10.853 -5.573 2.480 1.00 97.06 103 CYS A CA 1
ATOM 750 C C . CYS A 1 103 ? 10.019 -4.702 1.533 1.00 97.06 103 CYS A C 1
ATOM 752 O O . CYS A 1 103 ? 10.440 -4.463 0.405 1.00 97.06 103 CYS A O 1
ATOM 754 N N . LEU A 1 104 ? 8.891 -4.152 2.000 1.00 98.00 104 LEU A N 1
ATOM 755 C CA . LEU A 1 104 ? 8.110 -3.188 1.218 1.00 98.00 104 LEU A CA 1
ATOM 756 C C . LEU A 1 104 ? 8.907 -1.911 0.911 1.00 98.00 104 LEU A C 1
ATOM 758 O O . LEU A 1 104 ? 8.856 -1.417 -0.212 1.00 98.00 104 LEU A O 1
ATOM 762 N N . MET A 1 105 ? 9.683 -1.400 1.871 1.00 97.44 105 MET A N 1
ATOM 763 C CA . MET A 1 105 ? 10.545 -0.232 1.666 1.00 97.44 105 MET A CA 1
ATOM 764 C C . MET A 1 105 ? 11.557 -0.476 0.546 1.00 97.44 105 MET A C 1
ATOM 766 O O . MET A 1 105 ? 11.754 0.394 -0.300 1.00 97.44 105 MET A O 1
ATOM 770 N N . ASN A 1 106 ? 12.152 -1.668 0.502 1.00 96.06 106 ASN A N 1
ATOM 771 C CA . ASN A 1 106 ? 13.089 -2.061 -0.543 1.00 96.06 106 ASN A CA 1
ATOM 772 C C . ASN A 1 106 ? 12.398 -2.234 -1.902 1.00 96.06 106 ASN A C 1
ATOM 774 O O . ASN A 1 106 ? 12.926 -1.730 -2.891 1.00 96.06 106 ASN A O 1
ATOM 778 N N . ILE A 1 107 ? 11.204 -2.839 -1.961 1.00 96.69 107 ILE A N 1
ATOM 779 C CA . ILE A 1 107 ? 10.411 -2.932 -3.203 1.00 96.69 107 ILE A CA 1
ATOM 780 C C . ILE A 1 107 ? 10.167 -1.533 -3.769 1.00 96.69 107 ILE A C 1
ATOM 782 O O . ILE A 1 107 ? 10.449 -1.280 -4.937 1.00 96.69 107 ILE A O 1
ATOM 786 N N . PHE A 1 108 ? 9.711 -0.604 -2.926 1.00 97.00 108 PHE A N 1
ATOM 787 C CA . PHE A 1 108 ? 9.366 0.745 -3.363 1.00 97.00 108 PHE A CA 1
ATOM 788 C C . PHE A 1 108 ? 10.558 1.687 -3.530 1.00 97.00 108 PHE A C 1
ATOM 790 O O . PHE A 1 108 ? 10.378 2.798 -4.018 1.00 97.00 108 PHE A O 1
ATOM 797 N N . SER A 1 109 ? 11.765 1.275 -3.143 1.00 94.56 109 SER A N 1
ATOM 798 C CA . SER A 1 109 ? 12.992 2.054 -3.351 1.00 94.56 109 SER A CA 1
ATOM 799 C C . SER A 1 109 ? 13.845 1.522 -4.498 1.00 94.56 109 SER A C 1
ATOM 801 O O . SER A 1 109 ? 14.641 2.283 -5.038 1.00 94.56 109 SER A O 1
ATOM 803 N N . SER A 1 110 ? 13.685 0.251 -4.875 1.00 92.19 110 SER A N 1
ATOM 804 C CA . SER A 1 110 ? 14.496 -0.391 -5.913 1.00 92.19 110 SER A CA 1
ATOM 805 C C . SER A 1 110 ? 14.123 0.114 -7.311 1.00 92.19 110 SER A C 1
ATOM 807 O O . SER A 1 110 ? 12.937 0.177 -7.632 1.00 92.19 110 SER A O 1
ATOM 809 N N . PRO A 1 111 ? 15.093 0.424 -8.186 1.00 87.75 111 PRO A N 1
ATOM 810 C CA . PRO A 1 111 ? 14.806 0.814 -9.562 1.00 87.75 111 PRO A CA 1
ATOM 811 C C . PRO A 1 111 ? 14.008 -0.266 -10.310 1.00 87.75 111 PRO A C 1
ATOM 813 O O . PRO A 1 111 ? 14.332 -1.450 -10.246 1.00 87.75 111 PRO A O 1
ATOM 816 N N . GLY A 1 112 ? 12.963 0.140 -11.032 1.00 90.56 112 GLY A N 1
ATOM 817 C CA . GLY A 1 112 ? 12.153 -0.740 -11.885 1.00 90.56 112 GLY A CA 1
ATOM 818 C C . GLY A 1 112 ? 11.063 -1.546 -11.169 1.00 90.56 112 GLY A C 1
ATOM 819 O O . GLY A 1 112 ? 10.010 -1.762 -11.760 1.00 90.56 112 GLY A O 1
ATOM 820 N N . LEU A 1 113 ? 11.247 -1.926 -9.899 1.00 95.19 113 LEU A N 1
ATOM 821 C CA . LEU A 1 113 ? 10.233 -2.685 -9.148 1.00 95.19 113 LEU A CA 1
ATOM 822 C C . LEU A 1 113 ? 8.905 -1.915 -8.982 1.00 95.19 113 LEU A C 1
ATOM 824 O O . LEU A 1 113 ? 7.868 -2.484 -9.315 1.00 95.19 113 LEU A O 1
ATOM 828 N N . PRO A 1 114 ? 8.886 -0.639 -8.540 1.00 96.25 114 PRO A N 1
ATOM 829 C CA . PRO A 1 114 ? 7.646 0.122 -8.376 1.00 96.25 114 PRO A CA 1
ATOM 830 C C . PRO A 1 114 ? 6.827 0.237 -9.665 1.00 96.25 114 PRO A C 1
ATOM 832 O O . PRO A 1 114 ? 5.602 0.216 -9.615 1.00 96.25 114 PRO A O 1
ATOM 835 N N . ALA A 1 115 ? 7.502 0.333 -10.816 1.00 94.00 115 ALA A N 1
ATOM 836 C CA . ALA A 1 115 ? 6.860 0.453 -12.124 1.00 94.00 115 ALA A CA 1
ATOM 837 C C . ALA A 1 115 ? 6.156 -0.842 -12.562 1.00 94.00 115 ALA A C 1
ATOM 839 O O . ALA A 1 115 ? 5.242 -0.794 -13.379 1.00 94.00 115 ALA A O 1
ATOM 840 N N . GLY A 1 116 ? 6.573 -1.989 -12.019 1.00 95.06 116 GLY A N 1
ATOM 841 C CA . GLY A 1 116 ? 5.944 -3.283 -12.266 1.00 95.06 116 GLY A CA 1
ATOM 842 C C . GLY A 1 116 ? 4.797 -3.616 -11.310 1.00 95.06 116 GLY A C 1
ATOM 843 O O . GLY A 1 116 ? 4.293 -4.730 -11.383 1.00 95.06 116 GLY A O 1
ATOM 844 N N . VAL A 1 117 ? 4.408 -2.714 -10.399 1.00 97.56 117 VAL A N 1
ATOM 845 C CA . VAL A 1 117 ? 3.277 -2.920 -9.479 1.00 97.56 117 VAL A CA 1
ATOM 846 C C . VAL A 1 117 ? 1.990 -2.408 -10.122 1.00 97.56 117 VAL A C 1
ATOM 848 O O . VAL A 1 117 ? 1.867 -1.226 -10.440 1.00 97.56 117 VAL A O 1
ATOM 851 N N . GLU A 1 118 ? 1.001 -3.283 -10.274 1.00 97.12 118 GLU A N 1
ATOM 852 C CA . GLU A 1 118 ? -0.272 -2.948 -10.901 1.00 97.12 118 GLU A CA 1
ATOM 853 C C . GLU A 1 118 ? -1.181 -2.146 -9.962 1.00 97.12 118 GLU A C 1
ATOM 855 O O . GLU A 1 118 ? -1.118 -2.241 -8.730 1.00 97.12 118 GLU A O 1
ATOM 860 N N . GLN A 1 119 ? -2.114 -1.392 -10.551 1.00 96.06 119 GLN A N 1
ATOM 861 C CA . GLN A 1 119 ? -3.057 -0.544 -9.817 1.00 96.06 119 GLN A CA 1
ATOM 862 C C . GLN A 1 119 ? -3.830 -1.309 -8.730 1.00 96.06 119 GLN A C 1
ATOM 864 O O . GLN A 1 119 ? -4.047 -0.783 -7.637 1.00 96.06 119 GLN A O 1
ATOM 869 N N . GLY A 1 120 ? -4.236 -2.555 -8.998 1.00 97.31 120 GLY A N 1
ATOM 870 C CA . GLY A 1 120 ? -4.959 -3.378 -8.026 1.00 97.31 120 GLY A CA 1
ATOM 871 C C . GLY A 1 120 ? -4.119 -3.715 -6.789 1.00 97.31 120 GLY A C 1
ATOM 872 O O . GLY A 1 120 ? -4.610 -3.637 -5.659 1.00 97.31 120 GLY A O 1
ATOM 873 N N . THR A 1 121 ? -2.845 -4.052 -6.988 1.00 98.31 121 THR A N 1
ATOM 874 C CA . THR A 1 121 ? -1.893 -4.324 -5.904 1.00 98.31 121 THR A CA 1
ATOM 875 C C . THR A 1 121 ? -1.533 -3.055 -5.149 1.00 98.31 121 THR A C 1
ATOM 877 O O . THR A 1 121 ? -1.553 -3.057 -3.916 1.00 98.31 121 THR A O 1
ATOM 880 N N . LEU A 1 122 ? -1.303 -1.953 -5.865 1.00 98.12 122 LEU A N 1
ATOM 881 C CA . LEU A 1 122 ? -1.060 -0.646 -5.266 1.00 98.12 122 LEU A CA 1
ATOM 882 C C . LEU A 1 122 ? -2.222 -0.224 -4.362 1.00 98.12 122 LEU A C 1
ATOM 884 O O . LEU A 1 122 ? -2.003 0.127 -3.206 1.00 98.12 122 LEU A O 1
ATOM 888 N N . HIS A 1 123 ? -3.463 -0.336 -4.842 1.00 98.00 123 HIS A N 1
ATOM 889 C CA . HIS A 1 123 ? -4.656 -0.032 -4.053 1.00 98.00 123 HIS A CA 1
ATOM 890 C C . HIS A 1 123 ? -4.719 -0.856 -2.757 1.00 98.00 123 HIS A C 1
ATOM 892 O O . HIS A 1 123 ? -4.962 -0.304 -1.679 1.00 98.00 123 HIS A O 1
ATOM 898 N N . ARG A 1 124 ? -4.427 -2.165 -2.826 1.00 97.81 124 ARG A N 1
ATOM 899 C CA . ARG A 1 124 ? -4.343 -3.021 -1.631 1.00 97.81 124 ARG A CA 1
ATOM 900 C C . ARG A 1 124 ? -3.243 -2.564 -0.674 1.00 97.81 124 ARG A C 1
ATOM 902 O O . ARG A 1 124 ? -3.500 -2.498 0.525 1.00 97.81 124 ARG A O 1
ATOM 909 N N . LEU A 1 125 ? -2.053 -2.231 -1.172 1.00 98.12 125 LEU A N 1
ATOM 910 C CA . LEU A 1 125 ? -0.932 -1.776 -0.344 1.00 98.12 125 LEU A CA 1
ATOM 911 C C . LEU A 1 125 ? -1.235 -0.453 0.351 1.00 98.12 125 LEU A C 1
ATOM 913 O O . LEU A 1 125 ? -1.080 -0.370 1.567 1.00 98.12 125 LEU A O 1
ATOM 917 N N . VAL A 1 126 ? -1.749 0.540 -0.378 1.00 98.12 126 VAL A N 1
ATOM 918 C CA . VAL A 1 126 ? -2.178 1.824 0.197 1.00 98.12 126 VAL A CA 1
ATOM 919 C C . VAL A 1 126 ? -3.204 1.582 1.304 1.00 98.12 126 VAL A C 1
ATOM 921 O O . VAL A 1 126 ? -3.024 2.063 2.422 1.00 98.12 126 VAL A O 1
ATOM 924 N N . ARG A 1 127 ? -4.229 0.758 1.047 1.00 97.62 127 ARG A N 1
ATOM 925 C CA . ARG A 1 127 ? -5.233 0.397 2.058 1.00 97.62 127 ARG A CA 1
ATOM 926 C C . ARG A 1 127 ? -4.596 -0.234 3.294 1.00 97.62 127 ARG A C 1
ATOM 928 O O . ARG A 1 127 ? -4.933 0.138 4.417 1.00 97.62 127 ARG A O 1
ATOM 935 N N . VAL A 1 128 ? -3.693 -1.198 3.104 1.00 97.00 128 VAL A N 1
ATOM 936 C CA . VAL A 1 128 ? -3.018 -1.891 4.206 1.00 97.00 128 VAL A CA 1
ATOM 937 C C . VAL A 1 128 ? -2.207 -0.905 5.046 1.00 97.00 128 VAL A C 1
ATOM 939 O O . VAL A 1 128 ? -2.374 -0.872 6.263 1.00 97.00 128 VAL A O 1
ATOM 942 N N . LEU A 1 129 ? -1.388 -0.059 4.428 1.00 97.56 129 LEU A N 1
ATOM 943 C CA . LEU A 1 129 ? -0.555 0.899 5.156 1.00 97.56 129 LEU A CA 1
ATOM 944 C C . LEU A 1 129 ? -1.393 1.937 5.911 1.00 97.56 129 LEU A C 1
ATOM 946 O O . LEU A 1 129 ? -1.154 2.157 7.098 1.00 97.56 129 LEU A O 1
ATOM 950 N N . LEU A 1 130 ? -2.416 2.511 5.270 1.00 97.25 130 LEU A N 1
ATOM 951 C CA . LEU A 1 130 ? -3.305 3.488 5.904 1.00 97.25 130 LEU A CA 1
ATOM 952 C C . LEU A 1 130 ? -4.032 2.904 7.115 1.00 97.25 130 LEU A C 1
ATOM 954 O O . LEU A 1 130 ? -4.083 3.547 8.158 1.00 97.25 130 LEU A O 1
ATOM 958 N N . LEU A 1 131 ? -4.514 1.660 7.017 1.00 95.69 131 LEU A N 1
ATOM 959 C CA . LEU A 1 131 ? -5.178 0.972 8.128 1.00 95.69 131 LEU A CA 1
ATOM 960 C C . LEU A 1 131 ? -4.253 0.825 9.344 1.00 95.69 131 LEU A C 1
ATOM 962 O O . LEU A 1 131 ? -4.732 0.824 10.471 1.00 95.69 131 LEU A O 1
ATOM 966 N N . ARG A 1 132 ? -2.934 0.704 9.134 1.00 94.94 132 ARG A N 1
ATOM 967 C CA . ARG A 1 132 ? -1.967 0.589 10.241 1.00 94.94 132 ARG A CA 1
ATOM 968 C C . ARG A 1 132 ? -1.598 1.957 10.799 1.00 94.94 132 ARG A C 1
ATOM 970 O O . ARG A 1 132 ? -1.345 2.085 11.987 1.00 94.94 132 ARG A O 1
ATOM 977 N N . LEU A 1 133 ? -1.588 2.981 9.947 1.00 95.25 133 LEU A N 1
ATOM 978 C CA . LEU A 1 133 ? -1.339 4.363 10.349 1.00 95.25 133 LEU A CA 1
ATOM 979 C C . LEU A 1 133 ? -2.466 4.950 11.208 1.00 95.25 133 LEU A C 1
ATOM 981 O O . LEU A 1 133 ? -2.192 5.815 12.036 1.00 95.25 133 LEU A O 1
ATOM 985 N N . VAL A 1 134 ? -3.709 4.491 11.030 1.00 93.56 134 VAL A N 1
ATOM 986 C CA . VAL A 1 134 ? -4.847 4.893 11.877 1.00 93.56 134 VAL A CA 1
ATOM 987 C C . VAL A 1 134 ? -5.025 4.019 13.125 1.00 93.56 134 VAL A C 1
ATOM 989 O O . VAL A 1 134 ? -5.900 4.309 13.940 1.00 93.56 134 VAL A O 1
ATOM 992 N N . ASP A 1 135 ? -4.221 2.962 13.295 1.00 90.25 135 ASP A N 1
ATOM 993 C CA . ASP A 1 135 ? -4.309 2.066 14.451 1.00 90.25 135 ASP A CA 1
ATOM 994 C C . ASP A 1 135 ? -3.620 2.673 15.685 1.00 90.25 135 ASP A C 1
ATOM 996 O O . ASP A 1 135 ? -2.396 2.651 15.834 1.00 90.25 135 ASP A O 1
ATOM 1000 N N . GLU A 1 136 ? -4.420 3.180 16.621 1.00 87.62 136 GLU A N 1
ATOM 1001 C CA . GLU A 1 136 ? -3.926 3.767 17.871 1.00 87.62 136 GLU A CA 1
ATOM 1002 C C . GLU A 1 136 ? -3.314 2.746 18.836 1.00 87.62 136 GLU A C 1
ATOM 1004 O O . GLU A 1 136 ? -2.571 3.127 19.745 1.00 87.62 136 GLU A O 1
ATOM 1009 N N . HIS A 1 137 ? -3.595 1.450 18.670 1.00 85.94 137 HIS A N 1
ATOM 1010 C CA . HIS A 1 137 ? -2.994 0.410 19.506 1.00 85.94 137 HIS A CA 1
ATOM 1011 C C . HIS A 1 137 ? -1.501 0.273 19.233 1.00 85.94 137 HIS A C 1
ATOM 1013 O O . HIS A 1 137 ? -0.742 -0.049 20.149 1.00 85.94 137 HIS A O 1
ATOM 1019 N N . LEU A 1 138 ? -1.067 0.581 18.007 1.00 85.94 138 LEU A N 1
ATOM 1020 C CA . LEU A 1 138 ? 0.330 0.464 17.617 1.00 85.94 138 LEU A CA 1
ATOM 1021 C C . LEU A 1 138 ? 1.224 1.389 18.447 1.00 85.94 138 LEU A C 1
ATOM 1023 O O . LEU A 1 138 ? 2.332 1.002 18.781 1.00 85.94 138 LEU A O 1
ATOM 1027 N N . VAL A 1 139 ? 0.746 2.570 18.851 1.00 86.62 139 VAL A N 1
ATOM 1028 C CA . VAL A 1 139 ? 1.527 3.531 19.658 1.00 86.62 139 VAL A CA 1
ATOM 1029 C C . VAL A 1 139 ? 1.631 3.109 21.130 1.00 86.62 139 VAL A C 1
ATOM 1031 O O . VAL A 1 139 ? 2.522 3.560 21.844 1.00 86.62 139 VAL A O 1
ATOM 1034 N N . LYS A 1 140 ? 0.758 2.209 21.597 1.00 85.06 140 LYS A N 1
ATOM 1035 C CA . LYS A 1 140 ? 0.699 1.775 23.005 1.00 85.06 140 LYS A CA 1
ATOM 1036 C C . LYS A 1 140 ? 1.752 0.724 23.366 1.00 85.06 140 LYS A C 1
ATOM 1038 O O . LYS A 1 140 ? 1.872 0.379 24.540 1.00 85.06 140 LYS A O 1
ATOM 1043 N N . VAL A 1 141 ? 2.503 0.205 22.392 1.00 84.31 141 VAL A N 1
ATOM 1044 C CA . VAL A 1 141 ? 3.531 -0.816 22.623 1.00 84.31 141 VAL A CA 1
ATOM 1045 C C . VAL A 1 141 ? 4.959 -0.287 22.546 1.00 84.31 141 VAL A C 1
ATOM 1047 O O . VAL A 1 141 ? 5.230 0.674 21.820 1.00 84.31 141 VAL A O 1
ATOM 1050 N N . PRO A 1 142 ? 5.910 -0.959 23.227 1.00 80.88 142 PRO A N 1
ATOM 1051 C CA . PRO A 1 142 ? 7.331 -0.739 22.995 1.00 80.88 142 PRO A CA 1
ATOM 1052 C C . PRO A 1 142 ? 7.655 -0.888 21.502 1.00 80.88 142 PRO A C 1
ATOM 1054 O O . PRO A 1 142 ? 7.207 -1.834 20.861 1.00 80.88 142 PRO A O 1
ATOM 1057 N N . GLU A 1 143 ? 8.430 0.050 20.950 1.00 86.44 143 GLU A N 1
ATOM 1058 C CA . GLU A 1 143 ? 8.752 0.175 19.512 1.00 86.44 143 GLU A CA 1
ATOM 1059 C C . GLU A 1 143 ? 7.606 0.645 18.593 1.00 86.44 143 GLU A C 1
ATOM 1061 O O . GLU A 1 143 ? 7.829 0.867 17.401 1.00 86.44 143 GLU A O 1
ATOM 1066 N N . GLY A 1 144 ? 6.410 0.870 19.137 1.00 88.81 144 GLY A N 1
ATOM 1067 C CA . GLY A 1 144 ? 5.227 1.318 18.407 1.00 88.81 144 GLY A CA 1
ATOM 1068 C C . GLY A 1 144 ? 5.416 2.608 17.614 1.00 88.81 144 GLY A C 1
ATOM 1069 O O . GLY A 1 144 ? 5.120 2.673 16.421 1.00 88.81 144 GLY A O 1
ATOM 1070 N N . GLU A 1 145 ? 5.993 3.624 18.255 1.00 91.62 145 GLU A N 1
ATOM 1071 C CA . GLU A 1 145 ? 6.300 4.911 17.622 1.00 91.62 145 GLU A CA 1
ATOM 1072 C C . GLU A 1 145 ? 7.295 4.761 16.458 1.00 91.62 145 GLU A C 1
ATOM 1074 O O . GLU A 1 145 ? 7.128 5.369 15.398 1.00 91.62 145 GLU A O 1
ATOM 1079 N N . ALA A 1 146 ? 8.304 3.898 16.614 1.00 92.56 146 ALA A N 1
ATOM 1080 C CA . ALA A 1 146 ? 9.279 3.627 15.562 1.00 92.56 146 ALA A CA 1
ATOM 1081 C C . ALA A 1 146 ? 8.631 2.918 14.361 1.00 92.56 146 ALA A C 1
ATOM 1083 O O . ALA A 1 146 ? 8.921 3.270 13.215 1.00 92.56 146 ALA A O 1
ATOM 1084 N N . LEU A 1 147 ? 7.721 1.969 14.609 1.00 93.56 147 LEU A N 1
ATOM 1085 C CA . LEU A 1 147 ? 6.938 1.313 13.558 1.00 93.56 147 LEU A CA 1
ATOM 1086 C C . LEU A 1 147 ? 6.013 2.302 12.845 1.00 93.56 147 LEU A C 1
ATOM 1088 O O . LEU A 1 147 ? 5.966 2.304 11.616 1.00 93.56 147 LEU A O 1
ATOM 1092 N N . LEU A 1 148 ? 5.333 3.184 13.582 1.00 94.12 148 LEU A N 1
ATOM 1093 C CA . LEU A 1 148 ? 4.472 4.214 12.998 1.00 94.12 148 LEU A CA 1
ATOM 1094 C C . LEU A 1 148 ? 5.276 5.197 12.132 1.00 94.12 148 LEU A C 1
ATOM 1096 O O . LEU A 1 148 ? 4.840 5.589 11.047 1.00 94.12 148 LEU A O 1
ATOM 1100 N N . LYS A 1 149 ? 6.484 5.569 12.567 1.00 95.00 149 LYS A N 1
ATOM 1101 C CA . LYS A 1 149 ? 7.401 6.389 11.768 1.00 95.00 149 LYS A CA 1
ATOM 1102 C C . LYS A 1 149 ? 7.831 5.665 10.489 1.00 95.00 149 LYS A C 1
ATOM 1104 O O . LYS A 1 149 ? 7.800 6.271 9.420 1.00 95.00 149 LYS A O 1
ATOM 1109 N N . ALA A 1 150 ? 8.189 4.384 10.580 1.00 96.00 150 ALA A N 1
ATOM 1110 C CA . ALA A 1 150 ? 8.565 3.573 9.424 1.00 96.00 150 ALA A CA 1
ATOM 1111 C C . ALA A 1 150 ? 7.402 3.408 8.429 1.00 96.00 150 ALA A C 1
ATOM 1113 O O . ALA A 1 150 ? 7.605 3.579 7.231 1.00 96.00 150 ALA A O 1
ATOM 1114 N N . LEU A 1 151 ? 6.181 3.166 8.918 1.00 96.81 151 LEU A N 1
ATOM 1115 C CA . LEU A 1 151 ? 4.958 3.124 8.108 1.00 96.81 151 LEU A CA 1
ATOM 1116 C C . LEU A 1 151 ? 4.725 4.438 7.357 1.00 96.81 151 LEU A C 1
ATOM 1118 O O . LEU A 1 151 ? 4.429 4.416 6.165 1.00 96.81 151 LEU A O 1
ATOM 1122 N N . ASN A 1 152 ? 4.892 5.581 8.028 1.00 96.75 152 ASN A N 1
ATOM 1123 C CA . ASN A 1 152 ? 4.739 6.890 7.392 1.00 96.75 152 ASN A CA 1
ATOM 1124 C C . ASN A 1 152 ? 5.784 7.108 6.292 1.00 96.75 152 ASN A C 1
ATOM 1126 O O . ASN A 1 152 ? 5.439 7.535 5.193 1.00 96.75 152 ASN A O 1
ATOM 1130 N N . VAL A 1 153 ? 7.054 6.790 6.561 1.00 97.44 153 VAL A N 1
ATOM 1131 C CA . VAL A 1 153 ? 8.123 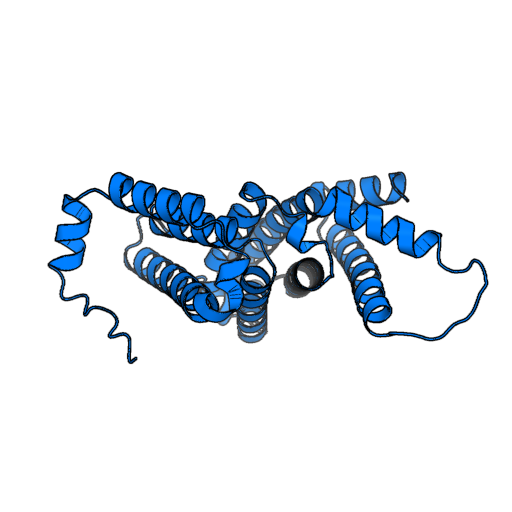6.886 5.554 1.00 97.44 153 VAL A CA 1
ATOM 1132 C C . VAL A 1 153 ? 7.838 5.963 4.368 1.00 97.44 153 VAL A C 1
ATOM 1134 O O . VAL A 1 153 ? 7.958 6.397 3.224 1.00 97.44 153 VAL A O 1
ATOM 1137 N N . LEU A 1 154 ? 7.393 4.732 4.624 1.00 98.06 154 LEU A N 1
ATOM 1138 C CA . LEU A 1 154 ? 7.023 3.773 3.587 1.00 98.06 154 LEU A CA 1
ATOM 1139 C C . LEU A 1 154 ? 5.851 4.272 2.731 1.00 98.06 154 LEU A C 1
ATOM 1141 O O . LEU A 1 154 ? 5.921 4.195 1.508 1.00 98.06 154 LEU A O 1
ATOM 1145 N N . MET A 1 155 ? 4.804 4.825 3.349 1.00 98.00 155 MET A N 1
ATOM 1146 C CA . MET A 1 155 ? 3.658 5.409 2.642 1.00 98.00 155 MET A CA 1
ATOM 1147 C C . MET A 1 155 ? 4.107 6.526 1.693 1.00 98.00 155 MET A C 1
ATOM 1149 O O . MET A 1 155 ? 3.691 6.568 0.537 1.00 98.00 155 MET A O 1
ATOM 1153 N N . LEU A 1 156 ? 5.001 7.406 2.156 1.00 96.94 156 LEU A N 1
ATOM 1154 C CA . LEU A 1 156 ? 5.573 8.460 1.320 1.00 96.94 156 LEU A CA 1
ATOM 1155 C C . LEU A 1 156 ? 6.408 7.887 0.173 1.00 96.94 156 LEU A C 1
ATOM 1157 O O . LEU A 1 156 ? 6.246 8.326 -0.963 1.00 96.94 156 LEU A O 1
ATOM 1161 N N . LYS A 1 157 ? 7.258 6.893 0.454 1.00 96.81 157 LYS A N 1
ATOM 1162 C CA . LYS A 1 157 ? 8.125 6.269 -0.550 1.00 96.81 157 LYS A CA 1
ATOM 1163 C C . LYS A 1 157 ? 7.319 5.556 -1.635 1.00 96.81 157 LYS A C 1
ATOM 1165 O O . LYS A 1 157 ? 7.645 5.675 -2.814 1.00 96.81 157 LYS A O 1
ATOM 1170 N N . LEU A 1 158 ? 6.249 4.867 -1.245 1.00 97.31 158 LEU A N 1
ATOM 1171 C CA . LEU A 1 158 ? 5.299 4.237 -2.156 1.00 97.31 158 LEU A CA 1
ATOM 1172 C C . LEU A 1 158 ? 4.653 5.285 -3.076 1.00 97.31 158 LEU A C 1
ATOM 1174 O O . LEU A 1 158 ? 4.716 5.129 -4.291 1.00 97.31 158 LEU A O 1
ATOM 1178 N N . LEU A 1 159 ? 4.103 6.377 -2.528 1.00 96.12 159 LEU A N 1
ATOM 1179 C CA . LEU A 1 159 ? 3.454 7.436 -3.324 1.00 96.12 159 LEU A CA 1
ATOM 1180 C C . LEU A 1 159 ? 4.418 8.206 -4.239 1.00 96.12 159 LEU A C 1
ATOM 1182 O O . LEU A 1 159 ? 3.989 8.790 -5.232 1.00 96.12 159 LEU A O 1
ATOM 1186 N N . GLU A 1 160 ? 5.698 8.258 -3.877 1.00 94.81 160 GLU A N 1
ATOM 1187 C CA . GLU A 1 160 ? 6.739 8.917 -4.664 1.00 94.81 160 GLU A CA 1
ATOM 1188 C C . GLU A 1 160 ? 7.129 8.104 -5.904 1.00 94.81 160 GLU A C 1
ATOM 1190 O O . GLU A 1 160 ? 7.310 8.690 -6.968 1.00 94.81 160 GLU A O 1
ATOM 1195 N N . ASN A 1 161 ? 7.248 6.777 -5.771 1.00 95.38 161 ASN A N 1
ATOM 1196 C CA . ASN A 1 161 ? 7.850 5.931 -6.809 1.00 95.38 161 ASN A CA 1
ATOM 1197 C C . ASN A 1 161 ? 6.839 5.123 -7.639 1.00 95.38 161 ASN A C 1
ATOM 1199 O O . ASN A 1 161 ? 7.219 4.576 -8.670 1.00 95.38 161 ASN A O 1
ATOM 1203 N N . CYS A 1 162 ? 5.584 5.001 -7.200 1.00 95.50 162 CYS A N 1
ATOM 1204 C CA . CYS A 1 162 ? 4.552 4.302 -7.969 1.00 95.50 162 CYS A CA 1
ATOM 1205 C C . CYS A 1 162 ? 3.952 5.181 -9.066 1.00 95.50 162 CYS A C 1
ATOM 1207 O O . CYS A 1 162 ? 4.040 6.411 -9.023 1.00 95.50 162 CYS A O 1
ATOM 1209 N N . ASP A 1 163 ? 3.261 4.534 -10.008 1.00 95.25 163 ASP A N 1
ATOM 1210 C CA . ASP A 1 163 ? 2.488 5.227 -11.033 1.00 95.25 163 ASP A CA 1
ATOM 1211 C C . ASP A 1 163 ? 1.527 6.250 -10.407 1.00 95.25 163 ASP A C 1
ATOM 1213 O O . ASP A 1 163 ? 0.798 5.979 -9.437 1.00 95.25 163 ASP A O 1
ATOM 1217 N N . ARG A 1 164 ? 1.558 7.471 -10.945 1.00 95.44 164 ARG A N 1
ATOM 1218 C CA . ARG A 1 164 ? 0.852 8.597 -10.341 1.00 95.44 164 ARG A CA 1
ATOM 1219 C C . ARG A 1 164 ? -0.652 8.488 -10.553 1.00 95.44 164 ARG A C 1
ATOM 1221 O O . ARG A 1 164 ? -1.405 8.780 -9.622 1.00 95.44 164 ARG A O 1
ATOM 1228 N N . ASN A 1 165 ? -1.086 8.054 -11.734 1.00 96.50 165 ASN A N 1
ATOM 1229 C CA . ASN A 1 165 ? -2.495 7.843 -12.053 1.00 96.50 165 ASN A CA 1
ATOM 1230 C C . ASN A 1 165 ? -3.101 6.760 -11.151 1.00 96.50 165 ASN A C 1
ATOM 1232 O O . ASN A 1 165 ? -4.139 6.995 -10.529 1.00 96.50 165 ASN A O 1
ATOM 1236 N N . ALA A 1 166 ? -2.410 5.634 -10.989 1.00 96.88 166 ALA A N 1
ATOM 1237 C CA . ALA A 1 166 ? -2.793 4.547 -10.101 1.00 96.88 166 ALA A CA 1
ATOM 1238 C C . ALA A 1 166 ? -2.825 4.990 -8.629 1.00 96.88 166 ALA A C 1
ATOM 1240 O O . ALA A 1 166 ? -3.746 4.624 -7.898 1.00 96.88 166 ALA A O 1
ATOM 1241 N N . SER A 1 167 ? -1.870 5.822 -8.195 1.00 97.31 167 SER A N 1
ATOM 1242 C CA . SER A 1 167 ? -1.839 6.377 -6.833 1.00 97.31 167 SER A CA 1
ATOM 1243 C C . SER A 1 167 ? -3.033 7.297 -6.552 1.00 97.31 167 SER A C 1
ATOM 1245 O O . SER A 1 167 ? -3.673 7.168 -5.507 1.00 97.31 167 SER A O 1
ATOM 1247 N N . PHE A 1 168 ? -3.372 8.200 -7.482 1.00 97.81 168 PHE A N 1
ATOM 1248 C CA . PHE A 1 168 ? -4.578 9.030 -7.374 1.00 97.81 168 PHE A CA 1
ATOM 1249 C C . PHE A 1 168 ? -5.843 8.172 -7.355 1.00 97.81 168 PHE A C 1
ATOM 1251 O O . PHE A 1 168 ? -6.680 8.354 -6.474 1.00 97.81 168 PHE A O 1
ATOM 1258 N N . ALA A 1 169 ? -5.968 7.217 -8.280 1.00 97.19 169 ALA A N 1
ATOM 1259 C CA . ALA A 1 169 ? -7.126 6.334 -8.359 1.00 97.19 169 ALA A CA 1
ATOM 1260 C C . ALA A 1 169 ? -7.319 5.524 -7.065 1.00 97.19 169 ALA A C 1
ATOM 1262 O O . ALA A 1 169 ? -8.430 5.461 -6.542 1.00 97.19 169 ALA A O 1
ATOM 1263 N N . ALA A 1 170 ? -6.240 4.966 -6.507 1.00 97.69 170 ALA A N 1
ATOM 1264 C CA . ALA A 1 170 ? -6.277 4.232 -5.245 1.00 97.69 170 ALA A CA 1
ATOM 1265 C C . ALA A 1 170 ? -6.749 5.110 -4.078 1.00 97.69 170 ALA A C 1
ATOM 1267 O O . ALA A 1 170 ? -7.611 4.697 -3.307 1.00 97.69 170 ALA A O 1
ATOM 1268 N N . LEU A 1 171 ? -6.210 6.324 -3.944 1.00 98.25 171 LEU A N 1
ATOM 1269 C CA . LEU A 1 171 ? -6.589 7.232 -2.861 1.00 98.25 171 LEU A CA 1
ATOM 1270 C C . LEU A 1 171 ? -8.022 7.759 -3.008 1.00 98.25 171 LEU A C 1
ATOM 1272 O O . LEU A 1 171 ? -8.725 7.857 -2.009 1.00 98.25 171 LEU A O 1
ATOM 1276 N N . LEU A 1 172 ? -8.471 8.069 -4.229 1.00 97.31 172 LEU A N 1
ATOM 1277 C CA . LEU A 1 172 ? -9.851 8.493 -4.486 1.00 97.31 172 LEU A CA 1
ATOM 1278 C C . LEU A 1 172 ? -10.849 7.376 -4.158 1.00 97.31 172 LEU A C 1
ATOM 1280 O O . LEU A 1 172 ? -11.852 7.641 -3.500 1.00 97.31 172 LEU A O 1
ATOM 1284 N N . ALA A 1 173 ? -10.551 6.132 -4.543 1.00 96.12 173 ALA A N 1
ATOM 1285 C CA . ALA A 1 173 ? -11.382 4.979 -4.200 1.00 96.12 173 ALA A CA 1
ATOM 1286 C C . ALA A 1 173 ? -11.488 4.783 -2.676 1.00 96.12 173 ALA A C 1
ATOM 1288 O O . ALA A 1 173 ? -12.581 4.610 -2.147 1.00 96.12 173 ALA A O 1
ATOM 1289 N N . LEU A 1 174 ? -10.365 4.892 -1.958 1.00 96.12 174 LEU A N 1
ATOM 1290 C CA . LEU A 1 174 ? -10.316 4.752 -0.496 1.00 96.12 174 LEU A CA 1
ATOM 1291 C C . LEU A 1 174 ? -10.936 5.934 0.266 1.00 96.12 174 LEU A C 1
ATOM 1293 O O . LEU A 1 174 ? -11.266 5.791 1.444 1.00 96.12 174 LEU A O 1
ATOM 1297 N N . LEU A 1 175 ? -11.055 7.102 -0.373 1.00 94.81 175 LEU A N 1
ATOM 1298 C CA . LEU A 1 175 ? -11.777 8.254 0.173 1.00 94.81 175 LEU A CA 1
ATOM 1299 C C . LEU A 1 175 ? -13.290 8.122 -0.029 1.00 94.81 175 LEU A C 1
ATOM 1301 O O . LEU A 1 175 ? -14.060 8.616 0.792 1.00 94.81 175 LEU A O 1
ATOM 1305 N N . LEU A 1 176 ? -13.699 7.508 -1.141 1.00 91.69 176 LEU A N 1
ATOM 1306 C CA . LEU A 1 176 ? -15.101 7.263 -1.460 1.00 91.69 176 LEU A CA 1
ATOM 1307 C C . LEU A 1 176 ? -15.692 6.203 -0.527 1.00 91.69 176 LEU A C 1
ATOM 1309 O O . LEU A 1 176 ? -16.762 6.416 0.035 1.00 91.69 176 LEU A O 1
ATOM 1313 N N . GLU A 1 177 ? -14.974 5.094 -0.336 1.00 89.38 177 GLU A N 1
ATOM 1314 C CA . GLU A 1 177 ? -15.413 3.977 0.496 1.00 89.38 177 GLU A CA 1
ATOM 1315 C C . GLU A 1 177 ? -14.357 3.623 1.546 1.00 89.38 177 GLU A C 1
ATOM 1317 O O . GLU A 1 177 ? -13.268 3.122 1.245 1.00 89.38 177 GLU A O 1
ATOM 1322 N N . ALA A 1 178 ? -14.701 3.855 2.814 1.00 90.00 178 ALA A N 1
ATOM 1323 C CA . ALA A 1 178 ? -13.883 3.408 3.927 1.00 90.00 178 ALA A CA 1
ATOM 1324 C C . ALA A 1 178 ? -13.878 1.867 4.009 1.00 90.00 178 ALA A C 1
ATOM 1326 O O . ALA A 1 178 ? -14.914 1.222 3.817 1.00 90.00 178 ALA A O 1
ATOM 1327 N N . PRO A 1 179 ? -12.732 1.241 4.323 1.00 91.75 179 PRO A N 1
ATOM 1328 C CA . PRO A 1 179 ? -12.644 -0.208 4.425 1.00 91.75 179 PRO A CA 1
ATOM 1329 C C . PRO A 1 179 ? -13.483 -0.761 5.586 1.00 91.75 179 PRO A C 1
ATOM 1331 O O . PRO A 1 179 ? -13.756 -0.087 6.582 1.00 91.75 179 PRO A O 1
ATOM 1334 N N . GLN A 1 180 ? -13.833 -2.045 5.486 1.00 85.50 180 GLN A N 1
ATOM 1335 C CA . GLN A 1 180 ? -14.474 -2.786 6.575 1.00 85.50 180 GLN A CA 1
ATOM 1336 C C . GLN A 1 180 ? -13.632 -2.697 7.861 1.00 85.50 180 GLN A C 1
ATOM 1338 O O . GLN A 1 180 ? -12.411 -2.856 7.820 1.00 85.50 180 GLN A O 1
ATOM 1343 N N . GLY A 1 181 ? -14.286 -2.427 8.992 1.00 83.75 181 GLY A N 1
ATOM 1344 C CA . GLY A 1 181 ? -13.637 -2.177 10.286 1.00 83.75 181 GLY A CA 1
ATOM 1345 C C . GLY A 1 181 ? -13.289 -0.706 10.553 1.00 83.75 181 GLY A C 1
ATOM 1346 O O . GLY A 1 181 ? -13.033 -0.356 11.698 1.00 83.75 181 GLY A O 1
ATOM 1347 N N . VAL A 1 182 ? -13.317 0.151 9.526 1.00 88.81 182 VAL A N 1
ATOM 1348 C CA . VAL A 1 182 ? -13.325 1.619 9.668 1.00 88.81 182 VAL A CA 1
ATOM 1349 C C . VAL A 1 182 ? -14.747 2.150 9.505 1.00 88.81 182 VAL A C 1
ATOM 1351 O O . VAL A 1 182 ? -15.188 2.981 10.294 1.00 88.81 182 VAL A O 1
ATOM 1354 N N . ALA A 1 183 ? -15.463 1.655 8.490 1.00 85.19 183 ALA A N 1
ATOM 1355 C CA . ALA A 1 183 ? -16.840 2.049 8.219 1.00 85.19 183 ALA A CA 1
ATOM 1356 C C . ALA A 1 183 ? -17.759 1.744 9.415 1.00 85.19 183 ALA A C 1
ATOM 1358 O O . ALA A 1 183 ? -17.751 0.628 9.939 1.00 85.19 183 ALA A O 1
ATOM 1359 N N . GLY A 1 184 ? -18.571 2.729 9.807 1.00 82.69 184 GLY A N 1
ATOM 1360 C CA . GLY A 1 184 ? -19.531 2.609 10.911 1.00 82.69 184 GLY A CA 1
ATOM 1361 C C . GLY A 1 184 ? -19.035 3.137 12.260 1.00 82.69 184 GLY A C 1
ATOM 1362 O O . GLY A 1 184 ? -19.854 3.298 13.160 1.00 82.69 184 GLY A O 1
ATOM 1363 N N . GLU A 1 185 ? -17.748 3.476 12.384 1.00 89.62 185 GLU A N 1
ATOM 1364 C CA . GLU A 1 185 ? -17.163 4.134 13.560 1.00 89.62 185 GLU A CA 1
ATOM 1365 C C . GLU A 1 185 ? -16.799 5.591 13.214 1.00 89.62 185 GLU A C 1
ATOM 1367 O O . GLU A 1 185 ? -15.730 5.832 12.643 1.00 89.62 185 GLU A O 1
ATOM 1372 N N . PRO A 1 186 ? -17.648 6.589 13.541 1.00 88.12 186 PRO A N 1
ATOM 1373 C CA . PRO A 1 186 ? -17.530 7.946 12.995 1.00 88.12 186 PRO A CA 1
ATOM 1374 C C . PRO A 1 186 ? -16.177 8.626 13.239 1.00 88.12 186 PRO A C 1
ATOM 1376 O O . PRO A 1 186 ? -15.669 9.334 12.371 1.00 88.12 186 PRO A O 1
ATOM 1379 N N . GLU A 1 187 ? -15.575 8.417 14.411 1.00 90.19 187 GLU A N 1
ATOM 1380 C CA . GLU A 1 187 ? -14.273 9.000 14.754 1.00 90.19 187 GLU A CA 1
ATOM 1381 C C . GLU A 1 187 ? -13.129 8.354 13.962 1.00 90.19 187 GLU A C 1
ATOM 1383 O O . GLU A 1 187 ? -12.230 9.042 13.473 1.00 90.19 187 GLU A O 1
ATOM 1388 N N . LEU A 1 188 ? -13.167 7.029 13.792 1.00 91.38 188 LEU A N 1
ATOM 1389 C CA . LEU A 1 188 ? -12.170 6.300 13.016 1.00 91.38 188 LEU A CA 1
ATOM 1390 C C . LEU A 1 188 ? -12.309 6.603 11.519 1.00 91.38 188 LEU A C 1
ATOM 1392 O O . LEU A 1 188 ? -11.294 6.800 10.852 1.00 91.38 188 LEU A O 1
ATOM 1396 N N . GLU A 1 189 ? -13.536 6.718 11.015 1.00 90.88 189 GLU A N 1
ATOM 1397 C CA . GLU A 1 189 ? -13.837 7.116 9.637 1.00 90.88 189 GLU A CA 1
ATOM 1398 C C . GLU A 1 189 ? -13.368 8.548 9.334 1.00 90.88 189 GLU A C 1
ATOM 1400 O O . GLU A 1 189 ? -12.798 8.806 8.268 1.00 90.88 189 GLU A O 1
ATOM 1405 N N . ALA A 1 190 ? -13.513 9.470 10.292 1.00 91.00 190 ALA A N 1
ATOM 1406 C CA . ALA A 1 190 ? -12.966 10.819 10.178 1.00 91.00 190 ALA A CA 1
ATOM 1407 C C . ALA A 1 190 ? -11.430 10.801 10.107 1.00 91.00 190 ALA A C 1
ATOM 1409 O O . ALA A 1 190 ? -10.857 11.380 9.187 1.00 91.00 190 ALA A O 1
ATOM 1410 N N . ARG A 1 191 ? -10.748 10.078 11.013 1.00 93.00 191 ARG A N 1
ATOM 1411 C CA . ARG A 1 191 ? -9.275 9.936 10.985 1.00 93.00 191 ARG A CA 1
ATOM 1412 C C . ARG A 1 191 ? -8.774 9.275 9.701 1.00 93.00 191 ARG A C 1
ATOM 1414 O O . ARG A 1 191 ? -7.740 9.681 9.170 1.00 93.00 191 ARG A O 1
ATOM 1421 N N . TRP A 1 192 ? -9.495 8.267 9.214 1.00 94.88 192 TRP A N 1
ATOM 1422 C CA . TRP A 1 192 ? -9.228 7.608 7.939 1.00 94.88 192 T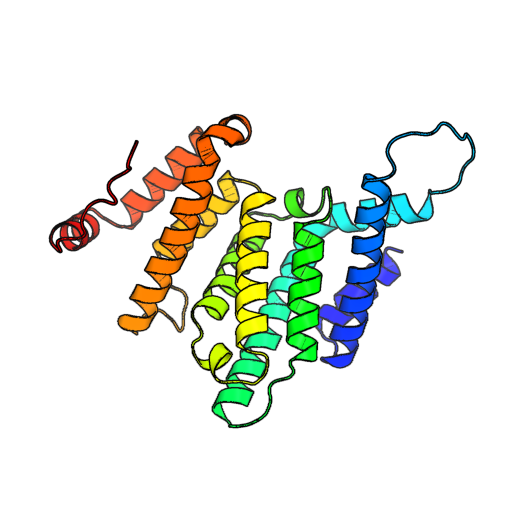RP A CA 1
ATOM 1423 C C . TRP A 1 192 ? -9.297 8.601 6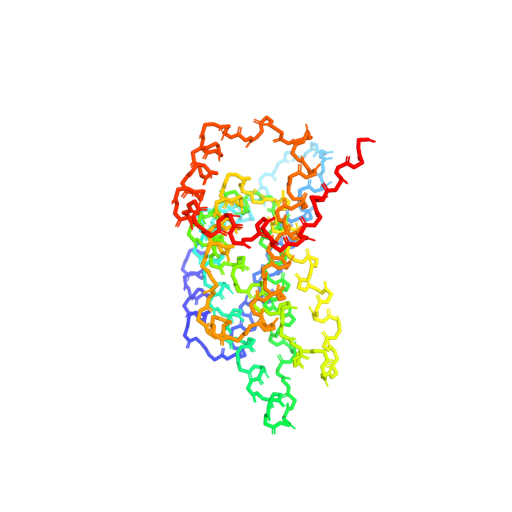.782 1.00 94.88 192 TRP A C 1
ATOM 1425 O O . TRP A 1 192 ? -8.318 8.761 6.052 1.00 94.88 192 TRP A O 1
ATOM 1435 N N . SER A 1 193 ? -10.417 9.316 6.667 1.00 93.75 193 SER A N 1
ATOM 1436 C CA . SER A 1 193 ? -10.638 10.315 5.619 1.00 93.75 193 SER A CA 1
ATOM 1437 C C . SER A 1 193 ? -9.574 11.411 5.664 1.00 93.75 193 SER A C 1
ATOM 1439 O O . SER A 1 193 ? -8.973 11.726 4.638 1.00 93.75 193 SER A O 1
ATOM 1441 N N . ASP A 1 194 ? -9.252 11.918 6.856 1.00 93.62 194 ASP A N 1
ATOM 1442 C CA . ASP A 1 194 ? -8.182 12.894 7.076 1.00 93.62 194 ASP A CA 1
ATOM 1443 C C . ASP A 1 194 ? -6.828 12.400 6.559 1.00 93.62 194 ASP A C 1
ATOM 1445 O O . ASP A 1 194 ? -6.069 13.152 5.940 1.00 93.62 194 ASP A O 1
ATOM 1449 N N . LEU A 1 195 ? -6.491 11.135 6.817 1.00 95.69 195 LEU A N 1
ATOM 1450 C CA . LEU A 1 195 ? -5.223 10.557 6.388 1.00 95.69 195 LEU A CA 1
ATOM 1451 C C . LEU A 1 195 ? -5.175 10.338 4.868 1.00 95.69 195 LEU A C 1
ATOM 1453 O O . LEU A 1 195 ? -4.158 10.651 4.240 1.00 95.69 195 LEU A O 1
ATOM 1457 N N . VAL A 1 196 ? -6.271 9.868 4.264 1.00 97.38 196 VAL A N 1
ATOM 1458 C CA . VAL A 1 196 ? -6.395 9.730 2.803 1.00 97.38 196 VAL A CA 1
ATOM 1459 C C . VAL A 1 196 ? -6.274 11.100 2.126 1.00 97.38 196 VAL A C 1
ATOM 1461 O O . VAL A 1 196 ? -5.498 11.257 1.180 1.00 97.38 196 VAL A O 1
ATOM 1464 N N . VAL A 1 197 ? -6.949 12.126 2.656 1.00 96.06 197 VAL A N 1
ATOM 1465 C CA . VAL A 1 197 ? -6.859 13.512 2.168 1.00 96.06 197 VAL A CA 1
ATOM 1466 C C . VAL A 1 197 ? -5.436 14.055 2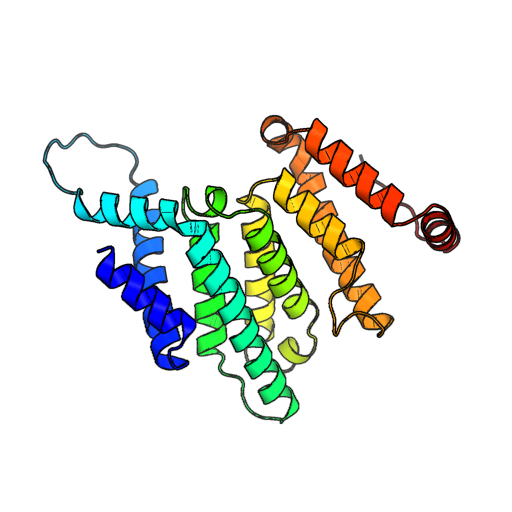.304 1.00 96.06 197 VAL A C 1
ATOM 1468 O O . VAL A 1 197 ? -4.923 14.662 1.364 1.00 96.06 197 VAL A O 1
ATOM 1471 N N . LYS A 1 198 ? -4.735 13.794 3.415 1.00 96.06 198 LYS A N 1
ATOM 1472 C CA . LYS A 1 198 ? -3.314 14.168 3.567 1.00 96.06 198 LYS A CA 1
ATOM 1473 C C . LYS A 1 198 ? -2.433 13.528 2.490 1.00 96.06 198 LYS A C 1
ATOM 1475 O O . LYS A 1 198 ? -1.553 14.207 1.953 1.00 96.06 198 LYS A O 1
ATOM 1480 N N . CYS A 1 199 ? -2.683 12.269 2.133 1.00 97.94 199 CYS A N 1
ATOM 1481 C CA . CYS A 1 199 ? -1.978 11.593 1.042 1.00 97.94 199 CYS A CA 1
ATOM 1482 C C . CYS A 1 199 ? -2.290 12.229 -0.324 1.00 97.94 199 CYS A C 1
ATOM 1484 O O . CYS A 1 199 ? -1.361 12.527 -1.076 1.00 97.94 199 CYS A O 1
ATOM 1486 N N . LEU A 1 200 ? -3.563 12.531 -0.615 1.00 97.38 200 LEU A N 1
ATOM 1487 C CA . LEU A 1 200 ? -3.980 13.241 -1.835 1.00 97.38 200 LEU A CA 1
ATOM 1488 C C . LEU A 1 200 ? -3.321 14.619 -1.947 1.00 97.38 200 LEU A C 1
ATOM 1490 O O . LEU A 1 200 ? -2.773 14.964 -2.994 1.00 97.38 200 LEU A O 1
ATOM 1494 N N . ILE A 1 201 ? -3.301 15.393 -0.859 1.00 96.12 201 ILE A N 1
ATOM 1495 C CA . ILE A 1 201 ? -2.614 16.690 -0.797 1.00 96.12 201 ILE A CA 1
ATOM 1496 C C . ILE A 1 201 ? -1.124 16.513 -1.094 1.00 96.12 201 ILE A C 1
ATOM 1498 O O . ILE A 1 201 ? -0.551 17.316 -1.829 1.00 96.12 201 ILE A O 1
ATOM 1502 N N . LYS A 1 202 ? -0.482 15.477 -0.541 1.00 94.50 202 LYS A N 1
ATOM 1503 C CA . LYS A 1 202 ? 0.946 15.219 -0.756 1.00 94.50 202 LYS A CA 1
ATOM 1504 C C . LYS A 1 202 ? 1.261 14.986 -2.235 1.00 94.50 202 LYS A C 1
ATOM 1506 O O . LYS A 1 202 ? 2.161 15.649 -2.750 1.00 94.50 202 LYS A O 1
ATOM 1511 N N . ILE A 1 203 ? 0.518 14.114 -2.920 1.00 95.25 203 ILE A N 1
ATOM 1512 C CA . ILE A 1 203 ? 0.752 13.837 -4.350 1.00 95.25 203 ILE A CA 1
ATOM 1513 C C . ILE A 1 203 ? 0.299 14.985 -5.261 1.00 95.25 203 ILE A C 1
ATOM 1515 O O . ILE A 1 203 ? 0.916 15.219 -6.297 1.00 95.25 203 ILE A O 1
ATOM 1519 N N . THR A 1 204 ? -0.707 15.762 -4.850 1.00 95.62 204 THR A N 1
ATOM 1520 C CA . THR A 1 204 ? -1.143 16.976 -5.562 1.00 95.62 204 THR A CA 1
ATOM 1521 C C . THR A 1 204 ? -0.089 18.077 -5.475 1.00 95.62 204 THR A C 1
ATOM 1523 O O . THR A 1 204 ? 0.207 18.731 -6.467 1.00 95.62 204 THR A O 1
ATOM 1526 N N . LYS A 1 205 ? 0.550 18.263 -4.314 1.00 95.31 205 LYS A N 1
ATOM 1527 C CA . LYS A 1 205 ? 1.652 19.227 -4.151 1.00 95.31 205 LYS A CA 1
ATOM 1528 C C . LYS A 1 205 ? 2.884 18.875 -4.983 1.00 95.31 205 LYS A C 1
ATOM 1530 O O . LYS A 1 205 ? 3.602 19.777 -5.393 1.00 95.31 205 LYS A O 1
ATOM 1535 N N . ALA A 1 206 ? 3.127 17.588 -5.224 1.00 93.06 206 ALA A N 1
ATOM 1536 C CA . ALA A 1 206 ? 4.202 17.121 -6.098 1.00 93.06 206 ALA A CA 1
ATOM 1537 C C . ALA A 1 206 ? 3.829 17.174 -7.592 1.00 93.06 206 ALA A C 1
ATOM 1539 O O . ALA A 1 206 ? 4.687 16.963 -8.447 1.00 93.06 206 ALA A O 1
ATOM 1540 N N . LEU A 1 207 ? 2.560 17.433 -7.928 1.00 93.25 207 LEU A N 1
ATOM 1541 C CA . LEU A 1 207 ? 2.063 17.396 -9.301 1.00 93.25 207 LEU A CA 1
ATOM 1542 C C . LEU A 1 207 ? 2.788 18.370 -10.244 1.00 93.25 207 LEU A C 1
ATOM 1544 O O . LEU A 1 207 ? 3.153 17.920 -11.324 1.00 93.25 207 LEU A O 1
ATOM 1548 N N . PRO A 1 208 ? 3.094 19.634 -9.875 1.00 94.50 208 PRO A N 1
ATOM 1549 C CA . PRO A 1 208 ? 3.782 20.553 -10.785 1.00 94.50 208 PRO A CA 1
ATOM 1550 C C . PRO A 1 208 ? 5.130 20.029 -11.294 1.00 94.50 208 PRO A C 1
ATOM 1552 O O . PRO A 1 208 ? 5.481 20.273 -12.440 1.00 94.50 208 PRO A O 1
ATOM 1555 N N . SER A 1 209 ? 5.867 19.280 -10.469 1.00 93.75 209 SER A N 1
ATOM 1556 C CA . SER A 1 209 ? 7.170 18.711 -10.836 1.00 93.75 209 SER A CA 1
ATOM 1557 C C . SER A 1 209 ? 7.084 17.318 -11.464 1.00 93.75 209 SER A C 1
ATOM 1559 O O . SER A 1 209 ? 8.112 16.723 -11.759 1.00 93.75 209 SER A O 1
ATOM 1561 N N . THR A 1 210 ? 5.884 16.753 -11.602 1.00 91.62 210 THR A N 1
ATOM 1562 C CA . THR A 1 210 ? 5.675 15.380 -12.099 1.00 91.62 210 THR A CA 1
ATOM 1563 C C . THR A 1 210 ? 4.543 15.284 -13.119 1.00 91.62 210 THR A C 1
ATOM 1565 O O . THR A 1 210 ? 4.136 14.183 -13.471 1.00 91.62 210 THR A O 1
ATOM 1568 N N . ILE A 1 211 ? 4.046 16.426 -13.603 1.00 93.31 211 ILE A N 1
ATOM 1569 C CA . ILE A 1 211 ? 2.895 16.529 -14.507 1.00 93.31 211 ILE A CA 1
ATOM 1570 C C . ILE A 1 211 ? 3.112 15.761 -15.813 1.00 93.31 211 ILE A C 1
ATOM 1572 O O . ILE A 1 211 ? 2.174 15.160 -16.324 1.00 93.31 211 ILE A O 1
ATOM 1576 N N . ASP A 1 212 ? 4.355 15.704 -16.296 1.00 93.19 212 ASP A N 1
ATOM 1577 C CA . ASP A 1 212 ? 4.721 15.015 -17.538 1.00 93.19 212 ASP A CA 1
ATOM 1578 C C . ASP A 1 212 ? 4.580 13.489 -17.442 1.00 93.19 212 ASP A C 1
ATOM 1580 O O . ASP A 1 212 ? 4.424 12.811 -18.454 1.00 93.19 212 ASP A O 1
ATOM 1584 N N . ALA A 1 213 ? 4.605 12.943 -16.223 1.00 89.62 213 ALA A N 1
ATOM 1585 C CA . ALA A 1 213 ? 4.398 11.523 -15.954 1.00 89.62 213 ALA A CA 1
ATOM 1586 C C . ALA A 1 213 ? 2.924 11.181 -15.664 1.00 89.62 213 ALA A C 1
ATOM 1588 O O . ALA A 1 213 ? 2.626 10.053 -15.277 1.00 89.62 213 ALA A O 1
ATOM 1589 N N . VAL A 1 214 ? 2.002 12.143 -15.802 1.00 95.56 214 VAL A N 1
ATOM 1590 C CA . VAL A 1 214 ? 0.574 11.958 -15.515 1.00 95.56 214 VAL A CA 1
ATOM 1591 C C . VAL A 1 214 ? -0.232 11.945 -16.804 1.00 95.56 214 VAL A C 1
ATOM 1593 O O . VAL A 1 214 ? -0.267 12.926 -17.547 1.00 95.56 214 VAL A O 1
ATOM 1596 N N . ASP A 1 215 ? -0.995 10.875 -17.025 1.00 96.06 215 ASP A N 1
ATOM 1597 C CA . ASP A 1 215 ? -2.062 10.900 -18.022 1.00 96.06 215 ASP A CA 1
ATOM 1598 C C . ASP A 1 215 ? -3.230 11.738 -17.483 1.00 96.06 215 ASP A C 1
ATOM 1600 O O . ASP A 1 215 ? -4.065 11.278 -16.695 1.00 96.06 215 ASP A O 1
ATOM 1604 N N . LEU A 1 216 ? -3.293 12.998 -17.914 1.00 95.00 216 LEU A N 1
ATOM 1605 C CA . LEU A 1 216 ? -4.334 13.935 -17.499 1.00 95.00 216 LEU A CA 1
ATOM 1606 C C . LEU A 1 216 ? -5.748 13.452 -17.829 1.00 95.00 216 LEU A C 1
ATOM 1608 O O . LEU A 1 216 ? -6.668 13.742 -17.067 1.00 95.00 216 LEU A O 1
ATOM 1612 N N . ARG A 1 217 ? -5.948 12.702 -18.920 1.00 96.44 217 ARG A N 1
ATOM 1613 C CA . ARG A 1 217 ? -7.284 12.197 -19.272 1.00 96.44 217 ARG A CA 1
ATOM 1614 C C . ARG A 1 217 ? -7.748 11.170 -18.253 1.00 96.44 217 ARG A C 1
ATOM 1616 O O . ARG A 1 217 ? -8.870 11.268 -17.764 1.00 96.44 217 ARG A O 1
ATOM 1623 N N . GLN A 1 218 ? -6.874 10.230 -17.901 1.00 96.00 218 GLN A N 1
ATOM 1624 C CA . GLN A 1 218 ? -7.180 9.220 -16.889 1.00 96.00 218 GLN A CA 1
ATOM 1625 C C . GLN A 1 218 ? -7.401 9.852 -15.510 1.00 96.00 218 GLN A C 1
ATOM 1627 O O . GLN A 1 218 ? -8.330 9.465 -14.805 1.00 96.00 218 GLN A O 1
ATOM 1632 N N . LEU A 1 219 ? -6.594 10.852 -15.137 1.00 96.00 219 LEU A N 1
ATOM 1633 C CA . LEU A 1 219 ? -6.759 11.550 -13.861 1.00 96.00 219 LEU A CA 1
ATOM 1634 C C . LEU A 1 219 ? -8.090 12.315 -13.796 1.00 96.00 219 LEU A C 1
ATOM 1636 O O . LEU A 1 219 ? -8.826 12.178 -12.821 1.00 96.00 219 LEU A O 1
ATOM 1640 N N . LEU A 1 220 ? -8.423 13.093 -14.831 1.00 96.56 220 LEU A N 1
ATOM 1641 C CA . LEU A 1 220 ? -9.688 13.830 -14.891 1.00 96.56 220 LEU A CA 1
ATOM 1642 C C . LEU A 1 220 ? -10.894 12.887 -14.884 1.00 96.56 220 LEU A C 1
ATOM 1644 O O . LEU A 1 220 ? -11.882 13.180 -14.214 1.00 96.56 220 LEU A O 1
ATOM 1648 N N . PHE A 1 221 ? -10.799 11.747 -15.573 1.00 96.00 221 PHE A N 1
ATOM 1649 C CA . PHE A 1 221 ? -11.833 10.719 -15.535 1.00 96.00 221 PHE A CA 1
ATOM 1650 C C . PHE A 1 221 ? -11.999 10.136 -14.126 1.00 96.00 221 PHE A C 1
ATOM 1652 O O . PHE A 1 221 ? -13.115 10.091 -13.623 1.00 96.00 221 PHE A O 1
ATOM 1659 N N . ALA A 1 222 ? -10.910 9.777 -13.440 1.00 95.38 222 ALA A N 1
ATOM 1660 C CA . ALA A 1 222 ? -10.977 9.270 -12.067 1.00 95.38 222 ALA A CA 1
ATOM 1661 C C . ALA A 1 222 ? -11.602 10.287 -11.093 1.00 95.38 222 ALA A C 1
ATOM 1663 O O . ALA A 1 222 ? -12.407 9.914 -10.240 1.00 95.38 222 ALA A O 1
ATOM 1664 N N . ILE A 1 223 ? -11.273 11.576 -11.240 1.00 95.25 223 ILE A N 1
ATOM 1665 C CA . ILE A 1 223 ? -11.867 12.662 -10.446 1.00 95.25 223 ILE A CA 1
ATOM 1666 C C . ILE A 1 223 ? -13.364 12.804 -10.746 1.00 95.25 223 ILE A C 1
ATOM 1668 O O . ILE A 1 223 ? -14.164 12.939 -9.821 1.00 95.25 223 ILE A O 1
ATOM 1672 N N . HIS A 1 224 ? -13.751 12.768 -12.022 1.00 94.62 224 HIS A N 1
ATOM 1673 C CA . HIS A 1 224 ? -15.153 12.824 -12.426 1.00 94.62 224 HIS A CA 1
ATOM 1674 C C . HIS A 1 224 ? -15.951 11.663 -11.824 1.00 94.62 224 HIS A C 1
ATOM 1676 O O . HIS A 1 224 ? -16.939 11.911 -11.135 1.00 94.62 224 HIS A O 1
ATOM 1682 N N . SER A 1 225 ? -15.471 10.429 -11.991 1.00 94.12 225 SER A N 1
ATOM 1683 C CA . SER A 1 225 ? -16.112 9.224 -11.454 1.00 94.12 225 SER A CA 1
ATOM 1684 C C . SER A 1 225 ? -16.224 9.256 -9.927 1.00 94.12 225 SER A C 1
ATOM 1686 O O . SER A 1 225 ? -17.224 8.801 -9.372 1.00 94.12 225 SER A O 1
ATOM 1688 N N . PHE A 1 226 ? -15.233 9.830 -9.233 1.00 94.12 226 PHE A N 1
ATOM 1689 C CA . PHE A 1 226 ? -15.295 10.045 -7.786 1.00 94.12 226 PHE A CA 1
ATOM 1690 C C . PHE A 1 226 ? -16.456 10.971 -7.401 1.00 94.12 226 PHE A C 1
ATOM 1692 O O . PHE A 1 226 ? -17.262 10.615 -6.544 1.00 94.12 226 PHE A O 1
ATOM 1699 N N . PHE A 1 227 ? -16.571 12.141 -8.037 1.00 92.12 227 PHE A N 1
ATOM 1700 C CA . PHE A 1 227 ? -17.643 13.093 -7.727 1.00 92.12 227 PHE A CA 1
ATOM 1701 C C . PHE A 1 227 ? -19.027 12.585 -8.131 1.00 92.12 227 PHE A C 1
ATOM 1703 O O . PHE A 1 227 ? -19.997 12.847 -7.420 1.00 92.12 227 PHE A O 1
ATOM 1710 N N . GLU A 1 228 ? -19.119 11.861 -9.245 1.00 92.69 228 GLU A N 1
ATOM 1711 C CA . GLU A 1 228 ? -20.356 11.212 -9.671 1.00 92.69 228 GLU A CA 1
ATOM 1712 C C . GLU A 1 228 ? -20.816 10.183 -8.632 1.00 92.69 228 GLU A C 1
ATOM 1714 O O . GLU A 1 228 ? -21.958 10.244 -8.178 1.00 92.69 228 GLU A O 1
ATOM 1719 N N . SER A 1 229 ? -19.909 9.308 -8.185 1.00 92.19 229 SER A N 1
ATOM 1720 C CA . SER A 1 229 ? -20.208 8.272 -7.186 1.00 92.19 229 SER A CA 1
ATOM 1721 C C . SER A 1 229 ? -20.530 8.847 -5.806 1.00 92.19 229 SER A C 1
ATOM 1723 O O . SER A 1 229 ? -21.376 8.309 -5.098 1.00 92.19 229 SER A O 1
ATOM 1725 N N . LEU A 1 230 ? -19.874 9.945 -5.416 1.00 87.69 230 LEU A N 1
ATOM 1726 C CA . LEU A 1 230 ? -20.134 10.617 -4.143 1.00 87.69 230 LEU A CA 1
ATOM 1727 C C . LEU A 1 230 ? -21.562 11.185 -4.090 1.00 87.69 230 LEU A C 1
ATOM 1729 O O . LEU A 1 230 ? -22.202 11.163 -3.042 1.00 87.69 230 LEU A O 1
ATOM 1733 N N . GLY A 1 231 ? -22.066 11.677 -5.224 1.00 85.81 231 GLY A N 1
ATOM 1734 C CA . GLY A 1 231 ? -23.396 12.259 -5.338 1.00 85.81 231 GLY A CA 1
ATOM 1735 C C . GLY A 1 231 ? -23.482 13.701 -4.823 1.00 85.81 231 GLY A C 1
ATOM 1736 O O . GLY A 1 231 ? -22.812 14.128 -3.880 1.00 85.81 231 GLY A O 1
ATOM 1737 N N . VAL A 1 232 ? -24.357 14.487 -5.455 1.00 76.69 232 VAL A N 1
ATOM 1738 C CA . VAL A 1 232 ? -24.512 15.928 -5.180 1.00 76.69 232 VAL A CA 1
ATOM 1739 C C . VAL A 1 232 ? -24.981 16.199 -3.747 1.00 76.69 232 VAL A C 1
ATOM 1741 O O . VAL A 1 232 ? -24.591 17.203 -3.149 1.00 76.69 232 VAL A O 1
ATOM 1744 N N . ASP A 1 233 ? -25.793 15.313 -3.179 1.00 74.81 233 ASP A N 1
ATOM 1745 C CA . ASP A 1 233 ? -26.344 15.492 -1.836 1.00 74.81 233 ASP A CA 1
ATOM 1746 C C . ASP A 1 233 ? -25.279 15.333 -0.750 1.00 74.81 233 ASP A C 1
ATOM 1748 O O . ASP A 1 233 ? -25.245 16.118 0.197 1.00 74.81 233 ASP A O 1
ATOM 1752 N N . GLU A 1 234 ? -24.346 14.398 -0.925 1.00 76.81 234 GLU A N 1
ATOM 1753 C CA . GLU A 1 234 ? -23.217 14.218 -0.015 1.00 76.81 234 GLU A CA 1
ATOM 1754 C C . GLU A 1 234 ? -22.228 15.385 -0.119 1.00 76.81 234 GLU A C 1
ATOM 1756 O O . GLU A 1 234 ? -21.758 15.892 0.901 1.00 76.81 234 GLU A O 1
ATOM 1761 N N . ILE A 1 235 ? -21.981 15.889 -1.333 1.00 73.00 235 ILE A N 1
ATOM 1762 C CA . ILE A 1 235 ? -21.181 17.104 -1.557 1.00 73.00 235 ILE A CA 1
ATOM 1763 C C . ILE A 1 235 ? -21.809 18.299 -0.830 1.00 73.00 235 ILE A C 1
ATOM 1765 O O . ILE A 1 235 ? -21.116 19.030 -0.122 1.00 73.00 235 ILE A O 1
ATOM 1769 N N . ARG A 1 236 ? -23.129 18.489 -0.956 1.00 71.94 236 ARG A N 1
ATOM 1770 C CA . ARG A 1 236 ? -23.861 19.559 -0.257 1.00 71.94 236 ARG A CA 1
ATOM 1771 C C . ARG A 1 236 ? -23.836 19.375 1.256 1.00 71.94 236 ARG A C 1
ATOM 1773 O O . ARG A 1 236 ? -23.634 20.349 1.976 1.00 71.94 236 ARG A O 1
ATOM 1780 N N . ARG A 1 237 ? -24.005 18.144 1.748 1.00 75.69 237 ARG A N 1
ATOM 1781 C CA . ARG A 1 237 ? -23.942 17.822 3.180 1.00 75.69 237 ARG A CA 1
ATOM 1782 C C . ARG A 1 237 ? -22.567 18.148 3.762 1.00 75.69 237 ARG A C 1
ATOM 1784 O O . ARG A 1 237 ? -22.494 18.747 4.835 1.00 75.69 237 ARG A O 1
ATOM 1791 N N . ARG A 1 238 ? -21.492 17.785 3.053 1.00 71.00 238 ARG A N 1
ATOM 1792 C CA . ARG A 1 238 ? -20.105 18.082 3.447 1.00 71.00 238 ARG A CA 1
ATOM 1793 C C . ARG A 1 238 ? -19.794 19.576 3.363 1.00 71.00 238 ARG A C 1
ATOM 1795 O O . ARG A 1 238 ? -19.197 20.092 4.293 1.00 71.00 238 ARG A O 1
ATOM 1802 N N . GLY A 1 239 ? -20.267 20.275 2.329 1.00 61.41 239 GLY A N 1
ATOM 1803 C CA . GLY A 1 239 ? -20.072 21.724 2.169 1.00 61.41 239 GLY A CA 1
ATOM 1804 C C . GLY A 1 239 ? -20.938 22.611 3.077 1.00 61.41 239 GLY A C 1
ATOM 1805 O O . GLY A 1 239 ? -20.632 23.788 3.239 1.00 61.41 239 GLY A O 1
ATOM 1806 N N . GLY A 1 240 ? -22.023 22.078 3.653 1.00 61.25 240 GLY A N 1
ATOM 1807 C CA . GLY A 1 240 ? -22.886 22.784 4.611 1.00 61.25 240 GLY A CA 1
ATOM 1808 C C . GLY A 1 240 ? -22.400 22.717 6.064 1.00 61.25 240 GLY A C 1
ATOM 1809 O O . GLY A 1 240 ? -22.781 23.551 6.885 1.00 61.25 240 GLY A O 1
ATOM 1810 N N . ARG A 1 241 ? -21.540 21.744 6.392 1.00 57.75 241 ARG A N 1
ATOM 1811 C CA . ARG A 1 241 ? -20.647 21.835 7.553 1.00 57.75 241 ARG A CA 1
ATOM 1812 C C . ARG A 1 241 ? -19.495 22.733 7.117 1.00 57.75 241 ARG A C 1
ATOM 1814 O O . ARG A 1 241 ? -19.028 22.584 6.001 1.00 57.75 241 ARG A O 1
ATOM 1821 N N . ASP A 1 242 ? -19.086 23.684 7.947 1.00 50.22 242 ASP A N 1
ATOM 1822 C CA . ASP A 1 242 ? -18.078 24.715 7.647 1.00 50.22 242 ASP A CA 1
ATOM 1823 C C . ASP A 1 242 ? -16.658 24.114 7.491 1.00 50.22 242 ASP A C 1
ATOM 1825 O O . ASP A 1 242 ? -15.725 24.427 8.236 1.00 50.22 242 ASP A O 1
ATOM 1829 N N . ASP A 1 243 ? -16.505 23.182 6.550 1.00 50.50 243 ASP A N 1
ATOM 1830 C CA . ASP A 1 243 ? -15.260 22.560 6.143 1.00 50.50 243 ASP A CA 1
ATOM 1831 C C . ASP A 1 243 ? -14.527 23.622 5.330 1.00 50.50 243 ASP A C 1
ATOM 1833 O O . ASP A 1 243 ? -14.718 23.786 4.121 1.00 50.50 243 ASP A O 1
ATOM 1837 N N . LYS A 1 244 ? -13.800 24.483 6.054 1.00 45.34 244 LYS A N 1
ATOM 1838 C CA . LYS A 1 244 ? -13.061 25.599 5.469 1.00 45.34 244 LYS A CA 1
ATOM 1839 C C . LYS A 1 244 ? -12.287 25.049 4.275 1.00 45.34 244 LYS A C 1
ATOM 1841 O O . LYS A 1 244 ? -11.462 24.155 4.482 1.00 45.34 244 LYS A O 1
ATOM 1846 N N . PRO A 1 245 ? -12.486 25.581 3.054 1.00 44.53 245 PRO A N 1
ATOM 1847 C CA . PRO A 1 245 ? -11.686 25.157 1.922 1.00 44.53 245 PRO A CA 1
ATOM 1848 C C . PRO A 1 245 ? -10.230 25.318 2.340 1.00 44.53 245 PRO A C 1
ATOM 1850 O O . PRO A 1 245 ? -9.853 26.382 2.849 1.00 44.53 245 PRO A O 1
ATOM 1853 N N . LEU A 1 246 ? -9.442 24.247 2.205 1.00 45.19 246 LEU A N 1
ATOM 1854 C CA . LEU A 1 246 ? -7.999 24.285 2.402 1.00 45.19 246 LEU A CA 1
ATOM 1855 C C . LEU A 1 246 ? -7.493 25.459 1.572 1.00 45.19 246 LEU A C 1
ATOM 1857 O O . LEU A 1 246 ? -7.407 25.369 0.349 1.00 45.19 246 LEU A O 1
ATOM 1861 N N . ARG A 1 247 ? -7.239 26.596 2.230 1.00 34.44 247 ARG A N 1
ATOM 1862 C CA . ARG A 1 247 ? -6.701 27.781 1.577 1.00 34.44 247 ARG A CA 1
ATOM 1863 C C . ARG A 1 247 ? -5.367 27.341 0.998 1.00 34.44 247 ARG A C 1
ATOM 1865 O O . ARG A 1 247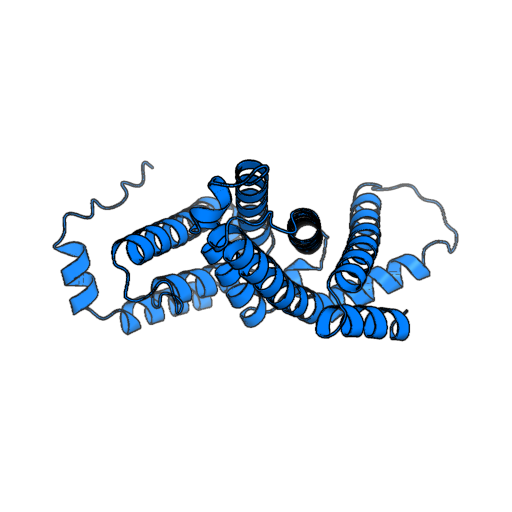 ? -4.396 27.200 1.743 1.00 34.44 247 ARG A O 1
ATOM 1872 N N . MET A 1 248 ? -5.331 27.093 -0.310 1.00 28.31 248 MET A N 1
ATOM 1873 C CA . MET A 1 248 ? -4.091 27.076 -1.066 1.00 28.31 248 MET A CA 1
ATOM 1874 C C . MET A 1 248 ? -3.477 28.451 -0.843 1.00 28.31 248 MET A C 1
ATOM 1876 O O . MET A 1 248 ? -3.924 29.448 -1.406 1.00 28.31 248 MET A O 1
ATOM 1880 N N . ARG A 1 249 ? -2.508 28.523 0.070 1.00 30.53 249 ARG A N 1
ATOM 1881 C CA . ARG A 1 249 ? -1.542 29.609 0.039 1.00 30.53 249 ARG A CA 1
ATOM 1882 C C . ARG A 1 249 ? -0.718 29.350 -1.213 1.00 30.53 249 ARG A C 1
ATOM 1884 O O . ARG A 1 249 ? 0.075 28.410 -1.226 1.00 30.53 249 ARG A O 1
ATOM 1891 N N . VAL A 1 250 ? -1.068 30.090 -2.262 1.00 33.19 250 VAL A N 1
ATOM 1892 C CA . VAL A 1 250 ? -0.202 30.355 -3.413 1.00 33.19 250 VAL A CA 1
ATOM 1893 C C . VAL A 1 250 ? 1.066 31.025 -2.901 1.00 33.19 250 VAL A C 1
ATOM 1895 O O . VAL A 1 250 ? 0.937 31.853 -1.966 1.00 33.19 250 VAL A O 1
#

Radius of gyration: 20.11 Å; chains: 1; bounding box: 62×53×47 Å

Organism: NCBI:txid145388

InterPro domains:
  IPR045110 XMAP215 [PTHR12609] (58-248)

pLDDT: mean 87.63, std 15.29, range [28.31, 98.31]

Sequence (250 aa):
MEVEFNRAMGLLRGGDIDACIDVMKLLCFEMMDMLKGSDSGGQDSGGGGDAPGAMVRDLLVRRADELAGLMAEKTQQIFSEASCAIALGRPPNSRACKYALNCLMNIFSSPGLPAGVEQGTLHRLVRVLLLRLVDEHLVKVPEGEALLKALNVLMLKLLENCDRNASFAALLALLLEAPQGVAGEPELEARWSDLVVKCLIKITKALPSTIDAVDLRQLLFAIHSFFESLGVDEIRRRGGRDDKPLRMRV